Protein AF-A7T861-F1 (afdb_monomer)

pLDDT: mean 75.28, std 16.73, range [30.36, 95.56]

Foldseek 3Di:
DPVVVVPDPDAPEAEQAAFQLRCCVRHVVVDPDQKHFYAYPVRHTFFIAGNVQCVVVNPPPVRRRPHTSNNRGDGDQDDDDPPDDPVNVVVSVVVSVVSVVPDPVAQEEEEEEEAEPVHHPVNRVVLVVVVQVLSVLLRHHYDYYYYYYDNAQDLQARDDPVSLVVLLVVCVVVVHQEYEYSADHQLRNLVNSCVSNVHHYHYPQRSVLSSQCVVQDDPLSNLVSLLSVLVSCLNNDDPVVVVPPPPPDDPDDDDPDDDPSNVVSVVSVVSNVVSVVVNVVVVVVVVVVVVVVVVD

Organism: Nematostella vectensis (NCBI:txid45351)

Secondary structure (DSSP, 8-state):
--GGGT-------B-TT-BHHHHIIIIITT---SEEEEE-TT--EEEEEEHHHHHHHHT-GGGTTT-BHHHHPEEPPPPP-TT--HHHHHHHHHHHHHHHTS----EEEEEEEEEBTTB-HHHHHHHHHHHHHHHHHTTEEEEEEEEEE-SS-BTTTBS-HHHHHHHHHHHHHHT--EEEESSPPPHHHHHHHHHHH-SEEEEHHHHHHHHHHHH--SHHHHHHHHHHHHHHHGGG--GGGGGG-TT---TT---TT--HHHHHHHHHHHHHHHHHHHHHHHHHHHHHHHHHHTT-

Mean predicted aligned error: 17.35 Å

Solvent-accessible surface area (backbone atoms only — not comparable to full-atom values): 17116 Å² total; per-residue (Å²): 131,70,66,80,80,70,61,81,80,84,69,68,72,41,44,48,86,38,31,43,47,51,45,45,64,66,42,52,72,70,38,100,64,58,70,34,47,28,28,51,98,84,70,45,80,50,24,37,35,45,47,76,77,45,51,82,52,71,79,40,76,84,42,25,87,72,38,35,37,61,78,63,42,46,68,51,72,73,82,87,54,98,81,58,50,72,68,54,50,54,48,48,51,52,52,44,53,56,61,64,62,68,71,72,74,46,49,38,25,36,40,39,47,71,31,34,84,90,35,51,68,68,59,46,50,54,52,51,53,49,50,41,52,51,36,45,72,62,52,30,36,71,78,48,80,47,77,46,84,38,81,59,71,36,85,56,49,50,53,56,72,71,57,50,50,54,51,31,55,51,30,69,75,67,73,41,57,30,42,35,30,67,55,76,67,51,54,64,18,49,57,47,38,35,72,68,54,74,39,49,75,42,25,40,61,56,52,52,50,50,41,46,54,76,65,38,80,48,74,65,49,39,45,52,44,53,39,50,49,48,61,63,42,61,80,49,72,56,81,76,65,66,75,80,59,81,84,73,80,67,91,83,82,78,66,100,79,75,51,72,68,57,54,52,50,48,54,48,51,54,49,43,55,51,36,53,54,51,48,57,53,50,52,54,53,51,52,53,54,52,60,58,59,74,72,109

Radius of gyration: 25.49 Å; Cα contacts (8 Å, |Δi|>4): 340; chains: 1; bounding box: 69×70×64 Å

Structure (mmCIF, N/CA/C/O backbone):
data_AF-A7T861-F1
#
_entry.id   AF-A7T861-F1
#
loop_
_atom_site.group_PDB
_atom_site.id
_atom_site.type_symbol
_atom_site.label_atom_id
_atom_site.label_alt_id
_atom_site.label_comp_id
_atom_site.label_asym_id
_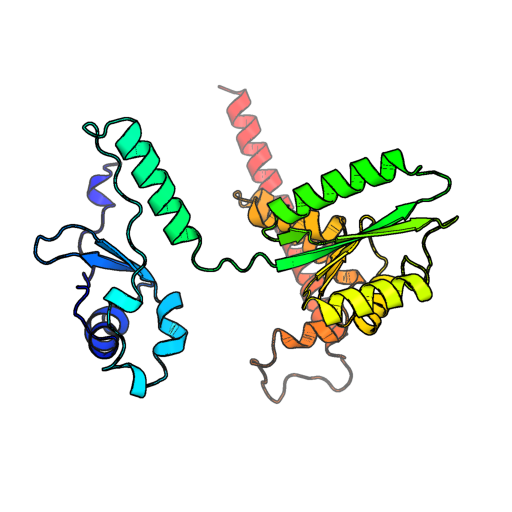atom_site.label_entity_id
_atom_site.label_seq_id
_atom_site.pdbx_PDB_ins_code
_atom_site.Cartn_x
_atom_site.Cartn_y
_atom_site.Cartn_z
_atom_site.occupancy
_atom_site.B_iso_or_equiv
_atom_site.auth_seq_id
_atom_site.auth_comp_id
_atom_site.auth_asym_id
_atom_site.auth_atom_id
_atom_site.pdbx_PDB_model_num
ATOM 1 N N . MET A 1 1 ? -30.459 -9.761 28.824 1.00 40.59 1 MET A N 1
ATOM 2 C CA . MET A 1 1 ? -30.972 -9.020 27.651 1.00 40.59 1 MET A CA 1
ATOM 3 C C . MET A 1 1 ? -31.626 -10.040 26.729 1.00 40.59 1 MET A C 1
ATOM 5 O O . MET A 1 1 ? -30.940 -10.949 26.291 1.00 40.59 1 MET A O 1
ATOM 9 N N . GLN A 1 2 ? -32.954 -10.015 26.569 1.00 30.39 2 GLN A N 1
ATOM 10 C CA . GLN A 1 2 ? -33.669 -11.041 25.794 1.00 30.39 2 GLN A CA 1
ATOM 11 C C . GLN A 1 2 ? -33.386 -10.846 24.294 1.00 30.39 2 GLN A C 1
ATOM 13 O O . GLN A 1 2 ? -33.899 -9.895 23.706 1.00 30.39 2 GLN A O 1
ATOM 18 N N . LEU A 1 3 ? -32.590 -11.740 23.689 1.00 30.36 3 LEU A N 1
ATOM 19 C CA . LEU A 1 3 ? -32.240 -11.730 22.254 1.00 30.36 3 LEU A CA 1
ATOM 20 C C . LEU A 1 3 ? -33.482 -11.629 21.345 1.00 30.36 3 LEU A C 1
ATOM 22 O O . LEU A 1 3 ? -33.452 -10.958 20.319 1.00 30.36 3 LEU A O 1
ATOM 26 N N . ASN A 1 4 ? -34.614 -12.195 21.776 1.00 34.94 4 ASN A N 1
ATOM 27 C CA . ASN A 1 4 ? -35.881 -12.174 21.037 1.00 34.94 4 ASN A CA 1
ATOM 28 C C . ASN A 1 4 ? -36.497 -10.776 20.840 1.00 34.94 4 ASN A C 1
ATOM 30 O O . ASN A 1 4 ? -37.363 -10.634 19.982 1.00 34.94 4 ASN A O 1
ATOM 34 N N . LYS A 1 5 ? -36.071 -9.750 21.595 1.00 32.97 5 LYS A N 1
ATOM 35 C CA . LYS A 1 5 ? -36.488 -8.350 21.373 1.00 32.97 5 LYS A CA 1
ATOM 36 C C . LYS A 1 5 ? -35.587 -7.587 20.392 1.00 32.97 5 LYS A C 1
ATOM 38 O O . LYS A 1 5 ? -35.947 -6.481 20.012 1.00 32.97 5 LYS A O 1
ATOM 43 N N . GLN A 1 6 ? -34.437 -8.146 19.999 1.00 34.66 6 GLN A N 1
ATOM 44 C CA . GLN A 1 6 ? -33.506 -7.529 19.039 1.00 34.66 6 GLN A CA 1
ATOM 45 C C . GLN A 1 6 ? -33.624 -8.085 17.616 1.00 34.66 6 GLN A C 1
ATOM 47 O O . GLN A 1 6 ? -33.030 -7.529 16.698 1.00 34.66 6 GLN A O 1
ATOM 52 N N . ILE A 1 7 ? -34.388 -9.160 17.419 1.00 36.34 7 ILE A N 1
ATOM 53 C CA . ILE A 1 7 ? -34.663 -9.697 16.087 1.00 36.34 7 ILE A CA 1
ATOM 54 C C . ILE A 1 7 ? -35.828 -8.894 15.503 1.00 36.34 7 ILE A C 1
ATOM 56 O O . ILE A 1 7 ? -36.995 -9.162 15.794 1.00 36.34 7 ILE A O 1
ATOM 60 N N . GLU A 1 8 ? -35.511 -7.874 14.709 1.00 44.12 8 GLU A N 1
ATOM 61 C CA . GLU A 1 8 ? -36.500 -7.177 13.888 1.00 44.12 8 GLU A CA 1
ATOM 62 C C . GLU A 1 8 ? -37.148 -8.177 12.923 1.00 44.12 8 GLU A C 1
ATOM 64 O O . GLU A 1 8 ? -36.453 -8.874 12.198 1.00 44.12 8 GLU A O 1
ATOM 69 N N . ARG A 1 9 ? -38.481 -8.283 12.914 1.00 47.88 9 ARG A N 1
ATOM 70 C CA . ARG A 1 9 ? -39.204 -9.279 12.094 1.00 47.88 9 ARG A CA 1
ATOM 71 C C . ARG A 1 9 ? -39.771 -8.723 10.783 1.00 47.88 9 ARG A C 1
ATOM 73 O O . ARG A 1 9 ? -40.270 -9.490 9.967 1.00 47.88 9 ARG A O 1
ATOM 80 N N . ASN A 1 10 ? -39.669 -7.413 10.561 1.00 55.31 10 ASN A N 1
ATOM 81 C CA . ASN A 1 10 ? -40.255 -6.732 9.403 1.00 55.3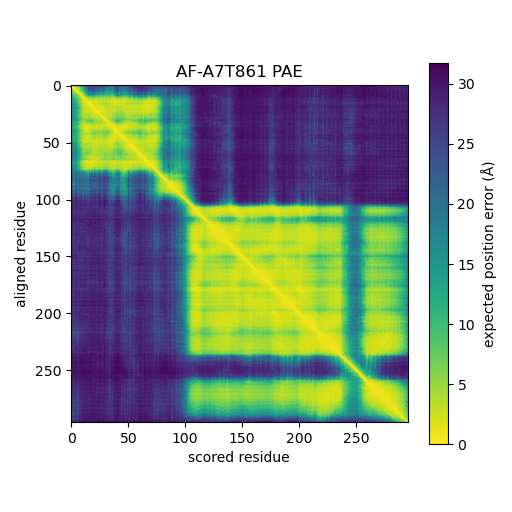1 10 ASN A CA 1
ATOM 82 C C . ASN A 1 10 ? -39.210 -6.495 8.303 1.00 55.31 10 ASN A C 1
ATOM 84 O O . ASN A 1 10 ? -38.858 -5.356 8.002 1.00 55.31 10 ASN A O 1
ATOM 88 N N . PHE A 1 11 ? -38.691 -7.572 7.713 1.00 60.19 11 PHE A N 1
ATOM 89 C CA . PHE A 1 11 ? -37.915 -7.475 6.476 1.00 60.19 11 PHE A CA 1
ATOM 90 C C . PHE A 1 11 ? -38.868 -7.453 5.279 1.00 60.19 11 PHE A C 1
ATOM 92 O O . PHE A 1 11 ? -39.769 -8.289 5.200 1.00 60.19 11 PHE A O 1
ATOM 99 N N . VAL A 1 12 ? -38.661 -6.525 4.340 1.00 70.69 12 VAL A N 1
ATOM 100 C CA . VAL A 1 12 ? -39.270 -6.642 3.009 1.00 70.69 12 VAL A CA 1
ATOM 101 C C . VAL A 1 12 ? -38.581 -7.817 2.323 1.00 70.69 12 VAL A C 1
ATOM 103 O O . VAL A 1 12 ? -37.370 -7.779 2.114 1.00 70.69 12 VAL A O 1
ATOM 106 N N . LYS A 1 13 ? -39.342 -8.881 2.071 1.00 77.81 13 LYS A N 1
ATOM 107 C CA . LYS A 1 13 ? -38.858 -10.105 1.433 1.00 77.81 13 LYS A CA 1
ATOM 108 C C . LYS A 1 13 ? -38.954 -9.945 -0.077 1.00 77.81 13 LYS A C 1
ATOM 110 O O . LYS A 1 13 ? -39.958 -9.436 -0.570 1.00 77.81 13 LYS A O 1
ATOM 115 N N . LEU A 1 14 ? -37.914 -10.373 -0.774 1.00 82.81 14 LEU A N 1
ATOM 116 C CA . LEU A 1 14 ? -37.877 -10.442 -2.227 1.00 82.81 14 LEU A CA 1
ATOM 117 C C . LEU A 1 14 ? -38.116 -11.876 -2.684 1.00 82.81 14 LEU A C 1
ATOM 119 O O . LEU A 1 14 ? -37.800 -12.816 -1.953 1.00 82.81 14 LEU A O 1
ATOM 123 N N . TYR A 1 15 ? -38.607 -12.023 -3.907 1.00 85.12 15 TYR A N 1
ATOM 124 C CA . TYR A 1 15 ? -38.769 -13.312 -4.564 1.00 85.12 15 TYR A CA 1
ATOM 125 C C . TYR A 1 15 ? -37.946 -13.347 -5.862 1.00 85.12 15 TYR A C 1
ATOM 127 O O . TYR A 1 15 ? -37.841 -12.303 -6.515 1.00 85.12 15 TYR A O 1
ATOM 135 N N . PRO A 1 16 ? -37.342 -14.492 -6.237 1.00 83.94 16 PRO A N 1
ATOM 136 C CA . PRO A 1 16 ? -36.441 -14.604 -7.390 1.00 83.94 16 PRO A CA 1
ATOM 137 C C . PRO A 1 16 ? -37.026 -14.098 -8.715 1.00 83.94 16 PRO A C 1
ATOM 139 O O . PRO A 1 16 ? -36.303 -13.529 -9.528 1.00 83.94 16 PRO A O 1
ATOM 142 N N . GLU A 1 17 ? -38.330 -14.265 -8.914 1.00 85.75 17 GLU A N 1
ATOM 143 C CA . GLU A 1 17 ? -39.069 -13.880 -10.117 1.00 85.75 17 GLU A CA 1
ATOM 144 C C . GLU A 1 17 ? -39.404 -12.382 -10.210 1.00 85.75 17 GLU A C 1
ATOM 146 O O . GLU A 1 17 ? -39.922 -11.924 -11.231 1.00 85.75 17 GLU A O 1
ATOM 151 N N . MET A 1 18 ? -39.128 -11.595 -9.167 1.00 87.12 18 MET A N 1
ATOM 152 C CA . MET A 1 18 ? -39.354 -10.150 -9.204 1.00 87.12 18 MET A CA 1
ATOM 153 C C . MET A 1 18 ? -38.377 -9.481 -10.178 1.00 87.12 18 MET A C 1
ATOM 155 O O . MET A 1 18 ? -37.171 -9.719 -10.119 1.00 87.12 18 MET A O 1
ATOM 159 N N . SER A 1 19 ? -38.875 -8.594 -11.043 1.00 88.62 19 SER A N 1
ATOM 160 C CA . SER A 1 19 ? -38.010 -7.778 -11.905 1.00 88.62 19 SER A CA 1
ATOM 161 C C . SER A 1 19 ? -37.278 -6.696 -11.107 1.00 88.62 19 SER A C 1
ATOM 163 O O . SER A 1 19 ? -37.750 -6.258 -10.051 1.00 88.62 19 SER A O 1
ATOM 165 N N . LEU A 1 20 ? -36.158 -6.202 -11.635 1.00 83.56 20 LEU A N 1
ATOM 166 C CA . LEU A 1 20 ? -35.399 -5.096 -11.057 1.00 83.56 20 LEU A CA 1
ATOM 167 C C . LEU A 1 20 ? -36.289 -3.860 -10.866 1.00 83.56 20 LEU A C 1
ATOM 169 O O . LEU A 1 20 ? -36.265 -3.252 -9.799 1.00 83.56 20 LEU A O 1
ATOM 173 N N . GLY A 1 21 ? -37.149 -3.528 -11.835 1.00 83.00 21 GLY A N 1
ATOM 174 C CA . GLY A 1 21 ? -38.107 -2.426 -11.690 1.00 83.00 21 GLY A CA 1
ATOM 175 C C . GLY A 1 21 ? -39.071 -2.618 -10.508 1.00 83.00 21 GLY A C 1
ATOM 176 O O . GLY A 1 21 ? -39.353 -1.674 -9.762 1.00 83.00 21 GLY A O 1
ATOM 177 N N . THR A 1 22 ? -39.529 -3.853 -10.287 1.00 85.56 22 THR A N 1
ATOM 178 C CA . THR A 1 22 ? -40.422 -4.206 -9.172 1.00 85.56 22 THR A CA 1
ATOM 179 C C . THR A 1 22 ? -39.684 -4.133 -7.838 1.00 85.56 22 THR A C 1
ATOM 181 O O . THR A 1 22 ? -40.173 -3.509 -6.897 1.00 85.56 22 THR A O 1
ATOM 184 N N . LEU A 1 23 ? -38.462 -4.667 -7.771 1.00 84.50 23 LEU A N 1
ATOM 185 C CA . LEU A 1 23 ? -37.584 -4.564 -6.606 1.00 84.50 23 LEU A CA 1
ATOM 186 C C . LEU A 1 23 ? -37.350 -3.102 -6.201 1.00 84.50 23 LEU A C 1
ATOM 188 O O . LEU A 1 23 ? -37.436 -2.753 -5.020 1.00 84.50 23 LEU A O 1
ATOM 192 N N . LEU A 1 24 ? -37.084 -2.230 -7.175 1.00 82.00 24 LEU A N 1
ATOM 193 C CA . LEU A 1 24 ? -36.815 -0.817 -6.923 1.00 82.00 24 LEU A CA 1
ATOM 194 C C . LEU A 1 24 ? -38.032 -0.103 -6.341 1.00 82.00 24 LEU A C 1
ATOM 196 O O . LEU A 1 24 ? -37.907 0.661 -5.383 1.00 82.00 24 LEU A O 1
ATOM 200 N N . LYS A 1 25 ? -39.217 -0.389 -6.881 1.00 81.75 25 LYS A N 1
ATOM 201 C CA . LYS A 1 25 ? -40.478 0.224 -6.456 1.00 81.75 25 LYS A CA 1
ATOM 202 C C . LYS A 1 25 ? -40.997 -0.325 -5.126 1.00 81.75 25 LYS A C 1
ATOM 204 O O . LYS A 1 25 ? -41.598 0.415 -4.344 1.00 81.75 25 LYS A O 1
ATOM 209 N N . GLU A 1 26 ? -40.820 -1.617 -4.871 1.00 77.44 26 GLU A N 1
ATOM 210 C CA . GLU A 1 26 ? -41.456 -2.299 -3.742 1.00 77.44 26 GLU A CA 1
ATOM 211 C C . GLU A 1 26 ? -40.549 -2.471 -2.529 1.00 77.44 26 GLU A C 1
ATOM 213 O O . GLU A 1 26 ? -41.054 -2.421 -1.408 1.00 77.44 26 GLU A O 1
ATOM 218 N N . ALA A 1 27 ? -39.236 -2.606 -2.727 1.00 78.06 27 ALA A N 1
ATOM 219 C CA . ALA A 1 27 ? -38.280 -2.791 -1.642 1.00 78.06 27 ALA A CA 1
ATOM 220 C C . ALA A 1 27 ? -37.412 -1.552 -1.417 1.00 78.06 27 ALA A C 1
ATOM 222 O O . ALA A 1 27 ? -37.426 -0.997 -0.317 1.00 78.0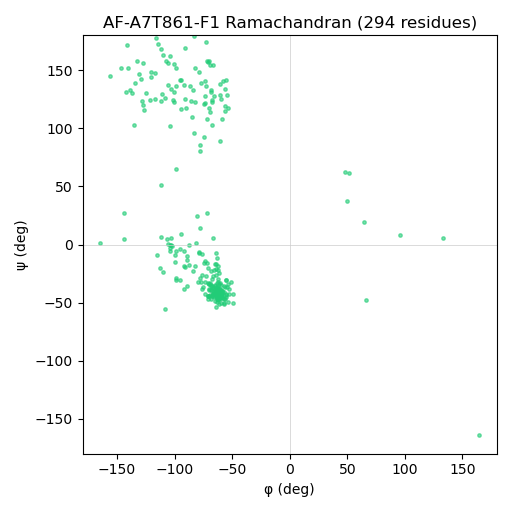6 27 ALA A O 1
ATOM 223 N N . VAL A 1 28 ? -36.711 -1.070 -2.448 1.00 74.44 28 VAL A N 1
ATOM 224 C CA . VAL A 1 28 ? -35.741 0.030 -2.289 1.00 74.44 28 VAL A CA 1
ATOM 225 C C . VAL A 1 28 ? -36.431 1.368 -2.016 1.00 74.44 28 VAL A C 1
ATOM 227 O O . VAL A 1 28 ? -36.045 2.084 -1.100 1.00 74.44 28 VAL A O 1
ATOM 230 N N . ALA A 1 29 ? -37.504 1.699 -2.738 1.00 74.56 29 ALA A N 1
ATOM 231 C CA . ALA A 1 29 ? -38.235 2.951 -2.524 1.00 74.56 29 ALA A CA 1
ATOM 232 C C . ALA A 1 29 ? -38.977 3.006 -1.174 1.00 74.56 29 ALA A C 1
ATOM 234 O O . ALA A 1 29 ? -39.279 4.089 -0.676 1.00 74.56 29 ALA A O 1
ATOM 235 N N . LYS A 1 30 ? -39.285 1.845 -0.577 1.00 69.31 30 LYS A N 1
ATOM 236 C CA . LYS A 1 30 ? -40.061 1.729 0.671 1.00 69.31 30 LYS A CA 1
ATOM 237 C C . LYS A 1 30 ? -39.196 1.440 1.900 1.00 69.31 30 LYS A C 1
ATOM 239 O O . LYS A 1 30 ? -39.730 1.335 3.003 1.00 69.31 30 LYS A O 1
ATOM 244 N N . SER A 1 31 ? -37.881 1.295 1.735 1.00 67.25 31 SER A N 1
ATOM 245 C CA . SER A 1 31 ? -36.970 0.912 2.810 1.00 67.25 31 SER A CA 1
ATOM 246 C C . SER A 1 31 ? -35.643 1.655 2.710 1.00 67.25 31 SER A C 1
ATOM 248 O O . SER A 1 31 ? -34.990 1.642 1.677 1.00 67.25 31 SER A O 1
ATOM 250 N N . SER A 1 32 ? -35.175 2.235 3.815 1.00 61.94 32 SER A N 1
ATOM 251 C CA . SER A 1 32 ? -33.840 2.846 3.910 1.00 61.94 32 SER A CA 1
ATOM 252 C C . SER A 1 32 ? -32.723 1.812 4.142 1.00 61.94 32 SER A C 1
ATOM 254 O O . SER A 1 32 ? -31.710 2.124 4.769 1.00 61.94 32 SER A O 1
ATOM 256 N N . ARG A 1 33 ? -32.946 0.551 3.751 1.00 65.12 33 ARG A N 1
ATOM 257 C CA . ARG A 1 33 ? -32.047 -0.581 4.012 1.00 65.12 33 ARG A CA 1
ATOM 258 C C . ARG A 1 33 ? -31.186 -0.877 2.792 1.00 65.12 33 ARG A C 1
ATOM 260 O O . ARG A 1 33 ? -31.608 -0.683 1.659 1.00 65.12 33 ARG A O 1
ATOM 267 N N . ASN A 1 34 ? -30.000 -1.420 3.054 1.00 69.81 34 ASN A N 1
ATOM 268 C CA . ASN A 1 34 ? -29.033 -1.782 2.016 1.00 69.81 34 ASN A CA 1
ATOM 269 C C . ASN A 1 34 ? -28.966 -3.294 1.749 1.00 69.81 34 ASN A C 1
ATOM 271 O O . ASN A 1 34 ? -28.169 -3.712 0.916 1.00 69.81 34 ASN A O 1
ATOM 275 N N . ILE A 1 35 ? -29.755 -4.107 2.460 1.00 74.06 35 ILE A N 1
ATOM 276 C CA . ILE A 1 35 ? -29.753 -5.574 2.367 1.00 74.06 35 ILE A CA 1
ATOM 277 C C . ILE A 1 35 ? -31.197 -6.063 2.359 1.00 74.06 35 ILE A C 1
ATOM 279 O O . ILE A 1 35 ? -31.979 -5.690 3.239 1.00 74.06 35 ILE A O 1
ATOM 283 N N . PHE A 1 36 ? -31.524 -6.923 1.399 1.00 79.31 36 PHE A N 1
ATOM 284 C CA . PHE A 1 36 ? -32.862 -7.466 1.210 1.00 79.31 36 PHE A CA 1
ATOM 285 C C . PHE A 1 36 ? -32.808 -8.998 1.138 1.00 79.31 36 PHE A C 1
ATOM 287 O O . PHE A 1 36 ? -32.125 -9.531 0.264 1.00 79.31 36 PHE A O 1
ATOM 294 N N . PRO A 1 37 ? -33.485 -9.725 2.044 1.00 76.88 37 PRO A N 1
ATOM 295 C CA . PRO A 1 37 ? -33.520 -11.181 1.996 1.00 76.88 37 PRO A CA 1
ATOM 296 C C . PRO A 1 37 ? -34.403 -11.670 0.842 1.00 76.88 37 PRO A C 1
ATOM 298 O O . PRO A 1 37 ? -35.515 -11.171 0.654 1.00 76.88 37 PRO A O 1
ATOM 301 N N . VAL A 1 38 ? -33.921 -12.676 0.117 1.00 79.31 38 VAL A N 1
ATOM 302 C CA . VAL A 1 38 ? -34.661 -13.383 -0.931 1.00 79.31 38 VAL A CA 1
ATOM 303 C C . VAL A 1 38 ? -35.176 -14.701 -0.368 1.00 79.31 38 VAL A C 1
ATOM 305 O O . VAL A 1 38 ? -34.423 -15.441 0.270 1.00 79.31 38 VAL A O 1
ATOM 308 N N . VAL A 1 39 ? -36.456 -14.985 -0.586 1.00 77.75 39 VAL A N 1
ATOM 309 C CA . VAL A 1 39 ? -37.110 -16.222 -0.150 1.00 77.75 39 VAL A CA 1
ATOM 310 C C . VAL A 1 39 ? -37.825 -16.903 -1.309 1.00 77.75 39 VAL A C 1
ATOM 312 O O . VAL A 1 39 ? -38.198 -16.250 -2.279 1.00 77.75 39 VAL A O 1
ATOM 315 N N . ASP A 1 40 ? -38.038 -18.209 -1.198 1.00 78.06 40 ASP A N 1
ATOM 316 C CA . ASP A 1 40 ? -38.897 -18.943 -2.121 1.00 78.06 40 ASP A CA 1
ATOM 317 C C . ASP A 1 40 ? -40.390 -18.845 -1.738 1.00 78.06 40 ASP A C 1
ATOM 319 O O . ASP A 1 40 ? -40.786 -18.261 -0.720 1.00 78.06 40 ASP A O 1
ATOM 323 N N . ASN A 1 41 ? -41.239 -19.483 -2.546 1.00 78.50 41 ASN A N 1
ATOM 324 C CA . ASN A 1 41 ? -42.682 -19.574 -2.311 1.00 78.50 41 ASN A CA 1
ATOM 325 C C . ASN A 1 41 ? -43.055 -20.319 -1.012 1.00 78.50 41 ASN A C 1
ATOM 327 O O . ASN A 1 41 ? -44.171 -20.164 -0.516 1.00 78.50 41 ASN A O 1
ATOM 331 N N . GLN A 1 42 ? -42.138 -21.107 -0.445 1.00 75.00 42 GLN A N 1
ATOM 332 C CA . GLN A 1 42 ? -42.298 -21.820 0.825 1.00 75.00 42 GLN A CA 1
ATOM 333 C C . GLN A 1 42 ? -41.736 -21.030 2.022 1.00 75.00 42 GLN A C 1
ATOM 335 O O . GLN A 1 42 ? -41.709 -21.549 3.137 1.00 75.00 42 GLN A O 1
ATOM 340 N N . GLN A 1 43 ? -41.346 -19.762 1.823 1.00 69.44 43 GLN A N 1
ATOM 341 C CA . GLN A 1 43 ? -40.715 -18.892 2.823 1.00 69.44 43 GLN A CA 1
ATOM 342 C C . GLN A 1 43 ? -39.331 -19.377 3.294 1.00 69.44 43 GLN A C 1
ATOM 344 O O . GLN A 1 43 ? -38.855 -18.936 4.345 1.00 69.44 43 GLN A O 1
ATOM 349 N N . GLN A 1 44 ? -38.671 -20.250 2.533 1.00 69.88 44 GLN A N 1
ATOM 350 C CA . GLN A 1 44 ? -37.286 -20.642 2.778 1.00 69.88 44 GLN A CA 1
ATOM 351 C C . GLN A 1 44 ? -36.346 -19.540 2.296 1.00 69.88 44 GLN A C 1
ATOM 353 O O . GLN A 1 44 ? -36.555 -18.938 1.246 1.00 69.88 44 GLN A O 1
ATOM 358 N N . PHE A 1 45 ? -35.306 -19.258 3.076 1.00 67.75 45 PHE A N 1
ATOM 359 C CA . PHE A 1 45 ? -34.306 -18.253 2.734 1.00 67.75 45 PHE A CA 1
ATOM 360 C C . PHE A 1 45 ? -33.377 -18.776 1.637 1.00 67.75 45 PHE A C 1
ATOM 362 O O . PHE A 1 45 ? -32.697 -19.778 1.835 1.00 67.75 45 PHE A O 1
ATOM 369 N N . LEU A 1 46 ? -33.338 -18.076 0.505 1.00 67.81 46 LEU A N 1
ATOM 370 C CA . LEU A 1 46 ? -32.508 -18.433 -0.645 1.00 67.81 46 LEU A CA 1
ATOM 371 C C . LEU A 1 46 ? -31.207 -17.630 -0.702 1.00 67.81 46 LEU A C 1
ATOM 373 O O . LEU A 1 46 ? -30.212 -18.111 -1.239 1.00 67.81 46 LEU A O 1
ATOM 377 N N . GLY A 1 47 ? -31.196 -16.406 -0.170 1.00 73.12 47 GLY A N 1
ATOM 378 C CA . GLY A 1 47 ? -30.043 -15.519 -0.295 1.00 73.12 47 GLY A CA 1
ATOM 379 C C . GLY A 1 47 ? -30.340 -14.060 0.030 1.00 73.12 47 GLY A C 1
ATOM 380 O O . GLY A 1 47 ? -31.364 -13.730 0.628 1.00 73.12 47 GLY A O 1
ATOM 381 N N . VAL A 1 48 ? -29.438 -13.166 -0.370 1.00 79.06 48 VAL A N 1
ATOM 382 C CA . VAL A 1 48 ? -29.579 -11.715 -0.171 1.00 79.06 48 VAL A CA 1
ATOM 383 C C . VAL A 1 48 ? -29.307 -10.934 -1.449 1.00 79.06 48 VAL A C 1
ATOM 385 O O . VAL A 1 48 ? -28.440 -11.294 -2.237 1.00 79.06 48 VAL A O 1
ATOM 388 N N . VAL A 1 49 ? -30.001 -9.814 -1.620 1.00 78.62 49 VAL A N 1
ATOM 389 C CA . VAL A 1 49 ? -29.646 -8.765 -2.582 1.00 78.62 49 VAL A CA 1
ATOM 390 C C . VAL A 1 49 ? -29.121 -7.568 -1.799 1.00 78.62 49 VAL A C 1
ATOM 392 O O . VAL A 1 49 ? -29.802 -7.063 -0.900 1.00 78.62 49 VAL A O 1
ATOM 395 N N . MET A 1 50 ? -27.920 -7.097 -2.133 1.00 79.44 50 MET A N 1
ATOM 396 C CA . MET A 1 50 ? -27.369 -5.865 -1.568 1.00 79.44 50 MET A CA 1
ATOM 397 C C . MET A 1 50 ? -27.677 -4.688 -2.492 1.00 79.44 50 MET A C 1
ATOM 399 O O . MET A 1 50 ? -27.578 -4.799 -3.712 1.00 79.44 50 MET A O 1
ATOM 403 N N . LEU A 1 51 ? -27.986 -3.525 -1.918 1.00 73.75 51 LEU A N 1
ATOM 404 C CA . LEU A 1 51 ? -28.237 -2.306 -2.692 1.00 73.75 51 LEU A CA 1
ATOM 405 C C . LEU A 1 51 ? -27.014 -1.894 -3.527 1.00 73.75 51 LEU A C 1
ATOM 407 O O . LEU A 1 51 ? -27.173 -1.351 -4.615 1.00 73.75 51 LEU A O 1
ATOM 411 N N . ASP A 1 52 ? -25.804 -2.152 -3.026 1.00 71.75 52 ASP A N 1
ATOM 412 C CA . ASP A 1 52 ? -24.559 -1.861 -3.742 1.00 71.75 52 ASP A CA 1
ATOM 413 C C . ASP A 1 52 ? -24.409 -2.704 -5.021 1.00 71.75 52 ASP A C 1
ATOM 415 O O . ASP A 1 52 ? -23.927 -2.178 -6.021 1.00 71.75 52 ASP A O 1
ATOM 419 N N . ASP A 1 53 ? -24.885 -3.957 -5.017 1.00 73.62 53 ASP A N 1
ATOM 420 C CA . ASP A 1 53 ? -24.786 -4.875 -6.163 1.00 73.62 53 ASP A CA 1
ATOM 421 C C . ASP A 1 53 ? -25.705 -4.437 -7.317 1.00 73.62 53 ASP A C 1
ATOM 423 O O . ASP A 1 53 ? -25.361 -4.570 -8.490 1.00 73.62 53 ASP A O 1
ATOM 427 N N . ILE A 1 54 ? -26.866 -3.859 -6.990 1.00 78.44 54 ILE A N 1
ATOM 428 C CA . ILE A 1 54 ? -27.837 -3.384 -7.986 1.00 78.44 54 ILE A CA 1
ATOM 429 C C . ILE A 1 54 ? -27.641 -1.916 -8.373 1.00 78.44 54 ILE A C 1
ATOM 431 O O . ILE A 1 54 ? -28.123 -1.517 -9.431 1.00 78.44 54 ILE A O 1
ATOM 435 N N . ARG A 1 55 ? -26.930 -1.105 -7.566 1.00 78.44 55 ARG A N 1
ATOM 436 C CA . ARG A 1 55 ? -26.740 0.349 -7.775 1.00 78.44 55 ARG A CA 1
ATOM 437 C C . ARG A 1 55 ? -26.296 0.730 -9.194 1.00 78.44 55 ARG A C 1
ATOM 439 O O . ARG A 1 55 ? -26.870 1.683 -9.720 1.00 78.44 55 ARG A O 1
ATOM 446 N N . PRO A 1 56 ? -25.352 0.021 -9.844 1.00 77.12 56 PRO A N 1
ATOM 447 C CA . PRO A 1 56 ? -24.961 0.321 -11.223 1.00 77.12 56 PRO A CA 1
ATOM 448 C C . PRO A 1 56 ? -26.111 0.160 -12.230 1.00 77.12 56 PRO A C 1
ATOM 450 O O . PRO A 1 56 ? -26.162 0.879 -13.221 1.00 77.12 56 PRO A O 1
ATOM 453 N N . MET A 1 57 ? -27.053 -0.747 -11.955 1.00 76.06 57 MET A N 1
ATOM 454 C CA . MET A 1 57 ? -28.179 -1.091 -12.832 1.00 76.06 57 MET A CA 1
ATOM 455 C C . MET A 1 57 ? -29.430 -0.242 -12.554 1.00 76.06 57 MET A C 1
ATOM 457 O O . MET A 1 57 ? -30.301 -0.127 -13.410 1.00 76.06 57 MET A O 1
ATOM 461 N N . MET A 1 58 ? -29.530 0.397 -11.379 1.00 74.56 58 MET A N 1
ATOM 462 C CA . MET A 1 58 ? -30.709 1.196 -10.995 1.00 74.56 58 MET A CA 1
ATOM 463 C C . MET A 1 58 ? -30.932 2.416 -11.892 1.00 74.56 58 MET A C 1
ATOM 465 O O . MET A 1 58 ? -32.058 2.903 -11.993 1.00 74.56 58 MET A O 1
ATOM 469 N N . PHE A 1 59 ? -29.869 2.936 -12.503 1.00 74.00 59 PHE A N 1
ATOM 470 C CA . PHE A 1 59 ? -29.911 4.154 -13.313 1.00 74.00 59 PHE A CA 1
ATOM 471 C C . PHE A 1 59 ? -30.155 3.882 -14.803 1.00 74.00 59 PHE A C 1
ATOM 473 O O . PHE A 1 59 ? -30.365 4.828 -15.559 1.00 74.00 59 PHE A O 1
ATOM 480 N N . ASP A 1 60 ? -30.179 2.610 -15.213 1.00 78.06 60 ASP A N 1
ATOM 481 C CA . ASP A 1 60 ? -30.493 2.196 -16.578 1.00 78.06 60 ASP A CA 1
ATOM 482 C C . ASP A 1 60 ? -31.917 1.623 -16.655 1.00 78.06 60 ASP A C 1
ATOM 484 O O . ASP A 1 60 ? -32.180 0.474 -16.297 1.00 78.06 60 ASP A O 1
ATOM 488 N N . GLN A 1 61 ? -32.854 2.432 -17.157 1.00 74.81 61 GLN A N 1
ATOM 489 C CA . GLN A 1 61 ? -34.258 2.033 -17.306 1.00 74.81 61 GLN A CA 1
ATOM 490 C C . GLN A 1 61 ? -34.449 0.853 -18.267 1.00 74.81 61 GLN A C 1
ATOM 492 O O . GLN A 1 61 ? -35.446 0.142 -18.165 1.00 74.81 61 GLN A O 1
ATOM 497 N N . THR A 1 62 ? -33.504 0.600 -19.178 1.00 79.44 62 THR A N 1
ATOM 498 C CA . THR A 1 62 ? -33.608 -0.516 -20.130 1.00 79.44 62 THR A CA 1
ATOM 499 C C . THR A 1 62 ? -33.420 -1.884 -19.469 1.00 79.44 62 THR A C 1
ATOM 501 O O . THR A 1 62 ? -33.801 -2.903 -20.052 1.00 79.44 62 THR A O 1
ATOM 504 N N . MET A 1 63 ? -32.875 -1.905 -18.247 1.00 74.19 63 MET A N 1
ATOM 505 C CA . MET A 1 63 ? -32.624 -3.109 -17.454 1.00 74.19 63 MET A CA 1
ATOM 506 C C . MET A 1 63 ? -33.807 -3.503 -16.562 1.00 74.19 63 MET A C 1
ATOM 508 O O . MET A 1 63 ? -33.841 -4.620 -16.050 1.00 74.19 63 MET A O 1
ATOM 512 N N . TYR A 1 64 ? -34.794 -2.620 -16.379 1.00 82.88 64 TYR A N 1
ATOM 513 C CA . TYR A 1 64 ? -35.851 -2.794 -15.372 1.00 82.88 64 TYR A CA 1
ATOM 514 C C . TYR A 1 64 ? -36.733 -4.020 -15.620 1.00 82.88 64 TYR A C 1
ATOM 516 O O . TYR A 1 64 ? -37.161 -4.654 -14.656 1.00 82.88 64 TYR A O 1
ATOM 524 N N . ASP A 1 65 ? -36.945 -4.360 -16.891 1.00 83.31 65 ASP A N 1
ATOM 525 C CA . ASP A 1 65 ? -37.752 -5.505 -17.325 1.00 83.31 65 ASP A CA 1
ATOM 526 C C . ASP A 1 65 ? -36.895 -6.697 -17.790 1.00 83.31 65 ASP A C 1
ATOM 528 O O . ASP A 1 65 ? -37.436 -7.716 -18.210 1.00 83.31 65 ASP A O 1
ATOM 532 N N . LYS A 1 66 ? -35.560 -6.570 -17.752 1.00 79.69 66 LYS A N 1
ATOM 533 C CA . LYS A 1 66 ? -34.616 -7.579 -18.271 1.00 79.69 66 LYS A CA 1
ATOM 534 C C . LYS A 1 66 ? -33.787 -8.271 -17.195 1.00 79.69 66 LYS A C 1
ATOM 536 O O . LYS A 1 66 ? -33.230 -9.326 -17.469 1.00 79.69 66 LYS A O 1
ATOM 541 N N . VAL A 1 67 ? -33.676 -7.664 -16.018 1.00 80.00 67 VAL A N 1
ATOM 542 C CA . VAL A 1 67 ? -32.908 -8.183 -14.884 1.00 80.00 67 VAL A CA 1
ATOM 543 C C . VAL A 1 67 ? -33.882 -8.586 -13.788 1.00 80.00 67 VAL A C 1
ATOM 545 O O . VAL A 1 67 ? -34.745 -7.792 -13.409 1.00 80.00 67 VAL A O 1
ATOM 548 N N . TYR A 1 68 ? -33.740 -9.799 -13.268 1.00 87.12 68 TYR A N 1
ATOM 549 C CA . TYR A 1 68 ? -34.567 -10.348 -12.198 1.00 87.12 68 TYR A CA 1
ATOM 550 C C . TYR A 1 68 ? -33.779 -10.476 -10.895 1.00 87.12 68 TYR A C 1
ATOM 552 O O . TYR A 1 68 ? -32.548 -10.457 -10.880 1.00 87.12 68 TYR A O 1
ATOM 560 N N . VAL A 1 69 ? -34.485 -10.620 -9.772 1.00 82.62 69 VAL A N 1
ATOM 561 C CA . VAL A 1 69 ? -33.871 -10.837 -8.453 1.00 82.62 69 VAL A CA 1
ATOM 562 C C . VAL A 1 69 ? -32.967 -12.066 -8.455 1.00 82.62 69 VAL A C 1
ATOM 564 O O . VAL A 1 69 ? -31.897 -12.015 -7.852 1.00 82.62 69 VAL A O 1
ATOM 567 N N . SER A 1 70 ? -33.335 -13.127 -9.176 1.00 79.56 70 SER A N 1
ATOM 568 C CA . SER A 1 70 ? -32.488 -14.308 -9.376 1.00 79.56 70 SER A CA 1
ATOM 569 C C . SER A 1 70 ? -31.107 -13.996 -9.958 1.00 79.56 70 SER A C 1
ATOM 571 O O . SER A 1 70 ? -30.150 -14.700 -9.646 1.00 79.56 70 SER A O 1
ATOM 573 N N . ASP A 1 71 ? -30.994 -12.948 -10.776 1.00 77.31 71 ASP A N 1
ATOM 574 C CA . ASP A 1 71 ? -29.767 -12.611 -11.506 1.00 77.31 71 ASP A CA 1
ATOM 575 C C . ASP A 1 71 ? -28.790 -11.790 -10.654 1.00 77.31 71 ASP A C 1
ATOM 577 O O . ASP A 1 71 ? -27.586 -11.769 -10.917 1.00 77.31 71 ASP A O 1
ATOM 581 N N . VAL A 1 72 ? -29.311 -11.111 -9.626 1.00 76.88 72 VAL A N 1
ATOM 582 C CA . VAL A 1 72 ? -28.566 -10.178 -8.762 1.00 76.88 72 VAL A CA 1
ATOM 583 C C . VAL A 1 72 ? -28.462 -10.644 -7.309 1.00 76.88 72 VAL A C 1
ATOM 585 O O . VAL A 1 72 ? -27.743 -10.033 -6.519 1.00 76.88 72 VAL A O 1
ATOM 588 N N . MET A 1 73 ? -29.177 -11.706 -6.929 1.00 75.81 73 MET A N 1
ATOM 589 C CA . MET A 1 73 ? -29.090 -12.275 -5.587 1.00 75.81 73 MET A CA 1
ATOM 590 C C . MET A 1 73 ? -27.788 -13.049 -5.385 1.00 75.81 73 MET A C 1
ATOM 592 O O . MET A 1 73 ? -27.336 -13.803 -6.245 1.00 75.81 73 MET A O 1
ATOM 596 N N . LYS A 1 74 ? -27.212 -12.909 -4.193 1.00 75.88 74 LYS A N 1
ATOM 597 C CA . LYS A 1 74 ? -26.165 -13.791 -3.684 1.00 75.88 74 LYS A CA 1
ATOM 598 C C . LYS A 1 74 ? -26.837 -14.925 -2.931 1.00 75.88 74 LYS A C 1
ATOM 600 O O . LYS A 1 74 ? -27.531 -14.677 -1.942 1.00 75.88 74 LYS A O 1
ATOM 605 N N . LEU A 1 75 ? -26.649 -16.146 -3.422 1.00 66.50 75 LEU A N 1
ATOM 606 C CA . LEU A 1 75 ? -27.161 -17.353 -2.783 1.00 66.50 75 LEU A CA 1
ATOM 607 C C . LEU A 1 75 ? -26.616 -17.455 -1.356 1.00 66.50 75 LEU A C 1
ATOM 609 O O . LEU A 1 75 ? -25.461 -17.113 -1.091 1.00 66.50 75 LEU A O 1
ATOM 613 N N . ALA A 1 76 ? -27.462 -17.894 -0.431 1.00 58.66 76 ALA A N 1
ATOM 614 C CA . ALA A 1 76 ? -27.018 -18.217 0.912 1.00 58.66 76 ALA A CA 1
ATOM 615 C C . ALA A 1 76 ? -25.978 -19.348 0.833 1.00 58.66 76 ALA A C 1
ATOM 617 O O . ALA A 1 76 ? -26.193 -20.295 0.071 1.00 58.66 76 ALA A O 1
ATOM 618 N N . PRO A 1 77 ? -24.875 -19.292 1.604 1.00 52.41 77 PRO A N 1
ATOM 619 C CA . PRO A 1 77 ? -24.008 -20.455 1.742 1.00 52.41 77 PRO A CA 1
ATOM 620 C C . PRO A 1 77 ? -24.857 -21.624 2.250 1.00 52.41 77 PRO A C 1
ATOM 622 O O . PRO A 1 77 ? -25.685 -21.444 3.149 1.00 52.41 77 PRO A O 1
ATOM 625 N N . GLU A 1 78 ? -24.701 -22.796 1.633 1.00 56.97 78 GLU A N 1
ATOM 626 C CA . GLU A 1 78 ? -25.532 -23.955 1.946 1.00 56.97 78 GLU A CA 1
ATOM 627 C C . GLU A 1 78 ? -25.493 -24.266 3.443 1.00 56.97 78 GLU A C 1
ATOM 629 O O . GLU A 1 78 ? -24.433 -24.373 4.064 1.00 56.97 78 GLU A O 1
ATOM 634 N N . ILE A 1 79 ? -26.679 -24.398 4.038 1.00 54.16 79 ILE A N 1
ATOM 635 C CA . ILE A 1 79 ? -26.814 -24.677 5.463 1.00 54.16 79 ILE A CA 1
ATOM 636 C C . ILE A 1 79 ? -26.353 -26.118 5.696 1.00 54.16 79 ILE A C 1
ATOM 638 O O . ILE A 1 79 ? -26.945 -27.072 5.180 1.00 54.16 79 ILE A O 1
ATOM 642 N N . ILE A 1 80 ? -25.287 -26.268 6.483 1.00 53.47 80 ILE A N 1
ATOM 643 C CA . ILE A 1 80 ? -24.878 -27.562 7.024 1.00 53.4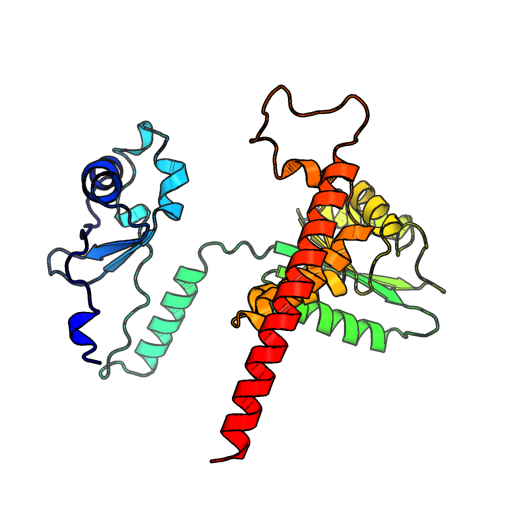7 80 ILE A CA 1
ATOM 644 C C . ILE A 1 80 ? -25.869 -27.921 8.134 1.00 53.47 80 ILE A C 1
ATOM 646 O O . ILE A 1 80 ? -26.061 -27.171 9.092 1.00 53.47 80 ILE A O 1
ATOM 650 N N . THR A 1 81 ? -26.521 -29.061 7.978 1.00 50.41 81 THR A N 1
ATOM 651 C CA . THR A 1 81 ? -27.505 -29.632 8.895 1.00 50.41 81 THR A CA 1
ATOM 652 C C . THR A 1 81 ? -26.896 -30.808 9.653 1.00 50.41 81 THR A C 1
ATOM 654 O O . THR A 1 81 ? -25.963 -31.452 9.178 1.00 50.41 81 THR A O 1
ATOM 657 N N . GLU A 1 82 ? -27.441 -31.134 10.828 1.00 45.28 82 GLU A N 1
ATOM 658 C CA . GLU A 1 82 ? -26.959 -32.251 11.665 1.00 45.28 82 GLU A CA 1
ATOM 659 C C . GLU A 1 82 ? -27.103 -33.635 10.996 1.00 45.28 82 GLU A C 1
ATOM 661 O O . GLU A 1 82 ? -26.549 -34.619 11.478 1.00 45.28 82 GLU A O 1
ATOM 666 N N . THR A 1 83 ? -27.833 -33.715 9.881 1.00 55.03 83 THR A N 1
ATOM 667 C CA . THR A 1 83 ? -28.031 -34.928 9.076 1.00 55.03 83 THR A CA 1
ATOM 668 C C . THR A 1 83 ? -27.065 -35.056 7.898 1.00 55.03 83 THR A C 1
ATOM 670 O O . THR A 1 83 ? -27.111 -36.067 7.198 1.00 55.03 83 THR A O 1
ATOM 673 N N . ASP A 1 84 ? -26.213 -34.058 7.648 1.00 53.22 84 ASP A N 1
ATOM 674 C CA . ASP A 1 84 ? -25.275 -34.100 6.529 1.00 53.22 84 ASP A CA 1
ATOM 675 C C . ASP A 1 84 ? -24.125 -35.077 6.799 1.00 53.22 84 ASP A C 1
ATOM 677 O O . ASP A 1 84 ? -23.426 -35.011 7.812 1.00 53.22 84 ASP A O 1
ATOM 681 N N . THR A 1 85 ? -23.898 -35.987 5.854 1.00 62.59 85 THR A N 1
ATOM 682 C CA . THR A 1 85 ? -22.719 -36.863 5.861 1.00 62.59 85 THR A CA 1
ATOM 683 C C . THR A 1 85 ? -21.453 -36.073 5.531 1.00 62.59 85 THR A C 1
ATOM 685 O O . THR A 1 85 ? -21.507 -35.043 4.864 1.00 62.59 85 THR A O 1
ATOM 688 N N . ALA A 1 86 ? -20.283 -36.569 5.943 1.00 50.19 86 ALA A N 1
ATOM 689 C CA . ALA A 1 86 ? -19.008 -35.900 5.676 1.00 50.19 86 ALA A CA 1
ATOM 690 C C . ALA A 1 86 ? -18.779 -35.611 4.177 1.00 50.19 86 ALA A C 1
ATOM 692 O O . ALA A 1 86 ? -18.273 -34.549 3.833 1.00 50.19 86 ALA A O 1
ATOM 693 N N . GLU A 1 87 ? -19.200 -36.503 3.277 1.00 55.22 87 GLU A N 1
ATOM 694 C CA . GLU A 1 87 ? -19.117 -36.280 1.827 1.00 55.22 87 GLU A CA 1
ATOM 695 C C . GLU A 1 87 ? -20.041 -35.153 1.357 1.00 55.22 87 GLU A C 1
ATOM 697 O O . GLU A 1 87 ? -19.619 -34.307 0.572 1.00 55.22 87 GLU A O 1
ATOM 702 N N . GLN A 1 88 ? -21.266 -35.085 1.887 1.00 51.31 88 GLN A N 1
ATOM 703 C CA . GLN A 1 88 ? -22.202 -33.996 1.602 1.00 51.31 88 GLN A CA 1
ATOM 704 C C . GLN A 1 88 ? -21.680 -32.667 2.148 1.00 51.31 88 GLN A C 1
ATOM 706 O O . GLN A 1 88 ? -21.709 -31.677 1.433 1.00 51.31 88 GLN A O 1
ATOM 711 N N . VAL A 1 89 ? -21.112 -32.640 3.357 1.00 52.25 89 VAL A N 1
ATOM 712 C CA . VAL A 1 89 ? -20.474 -31.436 3.912 1.00 52.25 89 VAL A CA 1
ATOM 713 C C . VAL A 1 89 ? -19.311 -30.973 3.029 1.00 52.25 89 VAL A C 1
ATOM 715 O O . VAL A 1 89 ? -19.198 -29.785 2.737 1.00 52.25 89 VAL A O 1
ATOM 718 N N . MET A 1 90 ? -18.467 -31.896 2.559 1.00 48.72 90 MET A N 1
ATOM 719 C CA . MET A 1 90 ? -17.334 -31.569 1.686 1.00 48.72 90 MET A CA 1
ATOM 720 C C . MET A 1 90 ? -17.770 -31.107 0.291 1.00 48.72 90 MET A C 1
ATOM 722 O O . MET A 1 90 ? -17.108 -30.254 -0.303 1.00 48.72 90 MET A O 1
ATOM 726 N N . GLN A 1 91 ? -18.875 -31.642 -0.227 1.00 53.47 91 GLN A N 1
ATOM 727 C CA . GLN A 1 91 ? -19.460 -31.215 -1.495 1.00 53.47 91 GLN A CA 1
ATOM 728 C C . GLN A 1 91 ? -20.086 -29.821 -1.371 1.00 53.47 91 GLN A C 1
ATOM 730 O O . GLN A 1 91 ? -19.747 -28.944 -2.162 1.00 53.47 91 GLN A O 1
ATOM 735 N N . LYS A 1 92 ? -20.873 -29.583 -0.315 1.00 61.03 92 LYS A N 1
ATOM 736 C CA . LYS A 1 92 ? -21.448 -28.269 0.009 1.00 61.03 92 LYS A CA 1
ATOM 737 C C . LYS A 1 92 ? -20.366 -27.205 0.211 1.00 61.03 92 LYS A C 1
ATOM 739 O O . LYS A 1 92 ? -20.459 -26.085 -0.285 1.00 61.03 92 LYS A O 1
ATOM 744 N N . PHE A 1 93 ? -19.264 -27.576 0.870 1.00 49.06 93 PHE A N 1
ATOM 745 C CA . PHE A 1 93 ? -18.090 -26.715 1.016 1.00 49.06 93 PHE A CA 1
ATOM 746 C C . PHE A 1 93 ? -17.456 -26.381 -0.343 1.00 49.06 93 PHE A C 1
ATOM 748 O O . PHE A 1 93 ? -17.227 -25.209 -0.638 1.00 49.06 93 PHE A O 1
ATOM 755 N N . LYS A 1 94 ? -17.228 -27.377 -1.213 1.00 48.22 94 LYS A N 1
ATOM 756 C CA . LYS A 1 94 ? -16.709 -27.144 -2.572 1.00 48.22 94 LYS A CA 1
ATOM 757 C C . LYS A 1 94 ? -17.623 -26.233 -3.387 1.00 48.22 94 LYS A C 1
ATOM 759 O O . LYS A 1 94 ? -17.121 -25.331 -4.044 1.00 48.22 94 LYS A O 1
ATOM 764 N N . GLU A 1 95 ? -18.933 -26.434 -3.335 1.00 49.28 95 GLU A N 1
ATOM 765 C CA . GLU A 1 95 ? -19.905 -25.638 -4.090 1.00 49.28 95 GLU A CA 1
ATOM 766 C C . GLU A 1 95 ? -20.015 -24.202 -3.550 1.00 49.28 95 GLU A C 1
ATOM 768 O O . GLU A 1 95 ? -20.010 -23.258 -4.341 1.00 49.28 95 GLU A O 1
ATOM 773 N N . SER A 1 96 ? -19.955 -23.999 -2.227 1.00 47.25 96 SER A N 1
ATOM 774 C CA . SER A 1 96 ? -19.877 -22.654 -1.628 1.00 47.25 96 SER A CA 1
ATOM 775 C C . SER A 1 96 ? -18.597 -21.894 -2.006 1.00 47.25 96 SER A C 1
ATOM 777 O O . SER A 1 96 ? -18.648 -20.699 -2.291 1.00 47.25 96 SER A O 1
ATOM 779 N N . VAL A 1 97 ? -17.462 -22.597 -2.105 1.00 43.22 97 VAL A N 1
ATOM 780 C CA . VAL A 1 97 ? -16.179 -22.019 -2.534 1.00 43.22 97 VAL A CA 1
ATOM 781 C C . VAL A 1 97 ? -16.202 -21.692 -4.032 1.00 43.22 97 VAL A C 1
ATOM 783 O O . VAL A 1 97 ? -15.622 -20.695 -4.456 1.00 43.22 97 VAL A O 1
ATOM 786 N N . MET A 1 98 ? -16.911 -22.483 -4.844 1.00 37.16 98 MET A N 1
ATOM 787 C CA . MET A 1 98 ? -17.066 -22.225 -6.282 1.00 37.16 98 MET A CA 1
ATOM 788 C C . MET A 1 98 ? -17.996 -21.036 -6.580 1.00 37.16 98 MET A C 1
ATOM 790 O O . MET A 1 98 ? -17.811 -20.373 -7.598 1.00 37.16 98 MET A O 1
ATOM 794 N N . ILE A 1 99 ? -18.954 -20.719 -5.699 1.00 40.94 99 ILE A N 1
ATOM 795 C CA . ILE A 1 99 ? -19.824 -19.535 -5.832 1.00 40.94 99 ILE A CA 1
ATOM 796 C C . ILE A 1 99 ? -19.106 -18.252 -5.363 1.00 40.94 99 ILE A C 1
ATOM 798 O O . ILE A 1 99 ? -19.295 -17.199 -5.972 1.00 40.94 99 ILE A O 1
ATOM 802 N N . GLU A 1 100 ? -18.211 -18.326 -4.370 1.00 37.47 100 GLU A N 1
ATOM 803 C CA . GLU A 1 100 ? -17.290 -17.217 -4.038 1.00 37.47 100 GLU A CA 1
ATOM 804 C C . GLU A 1 100 ? -16.187 -17.014 -5.093 1.00 37.47 100 GLU A C 1
ATOM 806 O O . GLU A 1 100 ? -15.637 -15.921 -5.220 1.00 37.47 100 GLU A O 1
ATOM 811 N N . ALA A 1 101 ? -15.911 -18.027 -5.919 1.00 36.47 101 ALA A N 1
ATOM 812 C CA . ALA A 1 101 ? -14.993 -17.933 -7.052 1.00 36.47 101 ALA A CA 1
ATOM 813 C C . ALA A 1 101 ? -15.595 -17.231 -8.289 1.00 36.47 101 ALA A C 1
ATOM 815 O O . ALA A 1 101 ? -15.008 -17.282 -9.374 1.00 36.47 101 ALA A O 1
ATOM 816 N N . LYS A 1 102 ? -16.736 -16.538 -8.157 1.00 35.34 102 LYS A N 1
ATOM 817 C CA . LYS A 1 102 ? -17.191 -15.568 -9.161 1.00 35.34 102 LYS A CA 1
ATOM 818 C C . LYS A 1 102 ? -16.392 -14.267 -8.994 1.00 35.34 102 LYS A C 1
ATOM 820 O O . LYS A 1 102 ? -16.804 -13.354 -8.292 1.00 35.34 102 LYS A O 1
ATOM 825 N N . GLU A 1 103 ? -15.221 -14.244 -9.632 1.00 38.84 103 GLU A N 1
ATOM 826 C CA . GLU A 1 103 ? -14.386 -13.065 -9.919 1.00 38.84 103 GLU A CA 1
ATOM 827 C C . GLU A 1 103 ? -14.126 -12.104 -8.745 1.00 38.84 103 GLU A C 1
ATOM 829 O O . GLU A 1 103 ? -14.359 -10.900 -8.831 1.00 38.84 103 GLU A O 1
ATOM 834 N N . VAL A 1 104 ? -13.465 -12.581 -7.689 1.00 41.84 104 VAL A N 1
ATOM 835 C CA . VAL A 1 104 ? -12.399 -11.735 -7.138 1.00 41.84 104 VAL A CA 1
ATOM 836 C C . VAL A 1 104 ? -11.260 -11.855 -8.140 1.00 41.84 104 VAL A C 1
ATOM 838 O O . VAL A 1 104 ? -10.490 -12.813 -8.097 1.00 41.84 104 VAL A O 1
ATOM 841 N N . THR A 1 105 ? -11.188 -10.948 -9.115 1.00 48.62 105 THR A N 1
ATOM 842 C CA . THR A 1 105 ? -9.988 -10.804 -9.942 1.00 48.62 105 THR A CA 1
ATOM 843 C C . THR A 1 105 ? -8.848 -10.451 -8.994 1.00 48.62 105 THR A C 1
ATOM 845 O O . THR A 1 105 ? -8.646 -9.279 -8.679 1.00 48.62 105 THR A O 1
ATOM 848 N N . SER A 1 106 ? -8.157 -11.463 -8.459 1.00 62.78 106 SER A N 1
ATOM 849 C CA . SER A 1 106 ? -6.982 -11.261 -7.618 1.00 62.78 106 SER A CA 1
ATOM 850 C C . SER A 1 106 ? -6.031 -10.379 -8.413 1.00 62.78 106 SER A C 1
ATOM 852 O O . SER A 1 106 ? -5.631 -10.770 -9.517 1.00 62.78 106 SER A O 1
ATOM 854 N N . GLU A 1 107 ? -5.735 -9.188 -7.898 1.00 80.88 107 GLU A N 1
ATOM 855 C CA . GLU A 1 107 ? -4.913 -8.205 -8.600 1.00 80.88 107 GLU A CA 1
ATOM 856 C C . GLU A 1 107 ? -3.572 -8.876 -8.932 1.00 80.88 107 GLU A C 1
ATOM 858 O O . GLU A 1 107 ? -2.852 -9.327 -8.035 1.00 80.88 107 GLU A O 1
ATOM 863 N N . LYS A 1 108 ? -3.277 -9.057 -10.227 1.00 90.06 108 LYS A N 1
ATOM 864 C CA . LYS A 1 108 ? -2.019 -9.679 -10.649 1.00 90.06 108 LYS A CA 1
ATOM 865 C C . LYS A 1 108 ? -0.889 -8.722 -10.305 1.00 90.06 108 LYS A C 1
ATOM 867 O O . LYS A 1 108 ? -0.947 -7.546 -10.667 1.00 90.06 108 LYS A O 1
ATOM 872 N N . ALA A 1 109 ? 0.146 -9.250 -9.666 1.00 92.69 109 ALA A N 1
ATOM 873 C CA . ALA A 1 109 ? 1.288 -8.474 -9.222 1.00 92.69 109 ALA A CA 1
ATOM 874 C C . ALA A 1 109 ? 2.613 -9.099 -9.666 1.00 92.69 109 ALA A C 1
ATOM 876 O O . ALA A 1 109 ? 2.788 -10.322 -9.640 1.00 92.69 109 ALA A O 1
ATOM 877 N N . VAL A 1 110 ? 3.572 -8.252 -10.033 1.00 95.56 110 VAL A N 1
ATOM 878 C CA . VAL A 1 110 ? 4.984 -8.645 -10.124 1.00 95.56 110 VAL A CA 1
ATOM 879 C C . VAL A 1 110 ? 5.705 -8.291 -8.833 1.00 95.56 110 VAL A C 1
ATOM 881 O O . VAL A 1 110 ? 5.452 -7.239 -8.251 1.00 95.56 110 VAL A O 1
ATOM 884 N N . LEU A 1 111 ? 6.616 -9.157 -8.401 1.00 95.50 111 LEU A N 1
ATOM 885 C CA . LEU A 1 111 ? 7.465 -8.934 -7.234 1.00 95.50 111 LEU A CA 1
ATOM 886 C C . LEU A 1 111 ? 8.862 -8.532 -7.695 1.00 95.50 111 LEU A C 1
ATOM 888 O O . LEU A 1 111 ? 9.410 -9.156 -8.606 1.00 95.50 111 LEU A O 1
ATOM 892 N N . ILE A 1 112 ? 9.439 -7.500 -7.088 1.00 95.56 112 ILE A N 1
ATOM 893 C CA . ILE A 1 112 ? 10.722 -6.927 -7.495 1.00 95.56 112 ILE A CA 1
ATOM 894 C C . ILE A 1 112 ? 11.643 -6.832 -6.281 1.00 95.56 112 ILE A C 1
ATOM 896 O O . ILE A 1 112 ? 11.322 -6.170 -5.296 1.00 95.56 112 ILE A O 1
ATOM 900 N N . GLY A 1 113 ? 12.814 -7.455 -6.390 1.00 93.19 113 GLY A N 1
ATOM 901 C CA . GLY A 1 113 ? 13.839 -7.482 -5.352 1.00 93.19 113 GLY A CA 1
ATOM 902 C C . GLY A 1 113 ? 15.235 -7.166 -5.890 1.00 93.19 113 GLY A C 1
ATOM 903 O O . GLY A 1 113 ? 15.511 -7.308 -7.086 1.00 93.19 113 GLY A O 1
ATOM 904 N N . VAL A 1 114 ? 16.136 -6.733 -5.009 1.00 91.75 114 VAL A N 1
ATOM 905 C CA . VAL A 1 114 ? 17.531 -6.426 -5.354 1.00 91.75 114 VAL A CA 1
ATOM 906 C C . VAL A 1 114 ? 18.463 -7.235 -4.459 1.00 91.75 114 VAL A C 1
ATOM 908 O O . VAL A 1 114 ? 18.322 -7.230 -3.246 1.00 91.75 114 VAL A O 1
ATOM 911 N N . ILE A 1 115 ? 19.441 -7.908 -5.063 1.00 90.06 115 ILE A N 1
ATOM 912 C CA . ILE A 1 115 ? 20.523 -8.584 -4.335 1.00 90.06 115 ILE A CA 1
ATOM 913 C C . ILE A 1 115 ? 21.608 -7.538 -4.090 1.00 90.06 115 ILE A C 1
ATOM 915 O O . ILE A 1 115 ? 22.091 -6.941 -5.058 1.00 90.06 115 ILE A O 1
ATOM 919 N N . THR A 1 116 ? 21.991 -7.325 -2.830 1.00 88.00 116 THR A N 1
ATOM 920 C CA . THR A 1 116 ? 22.999 -6.327 -2.429 1.00 88.00 116 THR A CA 1
ATOM 921 C C . THR A 1 116 ? 24.234 -6.982 -1.813 1.00 88.00 116 THR A C 1
ATOM 923 O O . THR A 1 116 ? 24.298 -8.194 -1.646 1.00 88.00 116 THR A O 1
ATOM 926 N N . GLN A 1 117 ? 25.254 -6.196 -1.447 1.00 81.69 117 GLN A N 1
ATOM 927 C CA . GLN A 1 117 ? 26.423 -6.736 -0.732 1.00 81.69 117 GLN A CA 1
ATOM 928 C C . GLN A 1 117 ? 26.085 -7.291 0.664 1.00 81.69 117 GLN A C 1
ATOM 930 O O . GLN A 1 117 ? 26.850 -8.083 1.206 1.00 81.6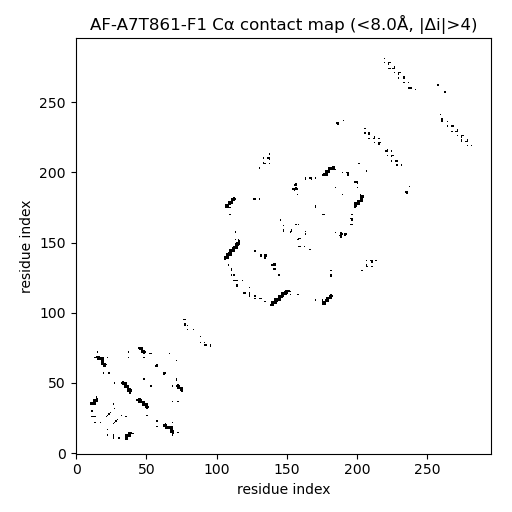9 117 GLN A O 1
ATOM 935 N N . HIS A 1 118 ? 24.963 -6.865 1.249 1.00 78.81 118 HIS A N 1
ATOM 936 C CA . HIS A 1 118 ? 24.526 -7.269 2.588 1.00 78.81 118 HIS A CA 1
ATOM 937 C C . HIS A 1 118 ? 23.383 -8.287 2.570 1.00 78.81 118 HIS A C 1
ATOM 939 O O . HIS A 1 118 ? 23.000 -8.774 3.626 1.00 78.81 118 HIS A O 1
ATOM 945 N N . GLN A 1 119 ? 22.854 -8.593 1.386 1.00 77.06 119 GLN A N 1
ATOM 946 C CA . GLN A 1 119 ? 21.726 -9.488 1.183 1.00 77.06 119 GLN A CA 1
ATOM 947 C C . GLN A 1 119 ? 22.073 -10.410 0.024 1.00 77.06 119 GLN A C 1
ATOM 949 O O . GLN A 1 119 ? 22.073 -9.989 -1.136 1.00 77.06 119 GLN A O 1
ATOM 954 N N . ASP A 1 120 ? 22.432 -11.644 0.362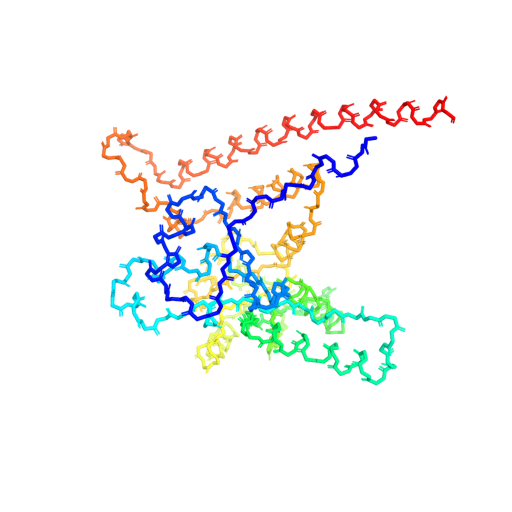 1.00 85.69 120 ASP A N 1
ATOM 955 C CA . ASP A 1 120 ? 22.737 -12.671 -0.624 1.00 85.69 120 ASP A CA 1
ATOM 956 C C . ASP A 1 120 ? 21.467 -13.183 -1.328 1.00 85.69 120 ASP A C 1
ATOM 958 O O . ASP A 1 120 ? 20.341 -12.774 -1.040 1.00 85.69 120 ASP A O 1
ATOM 962 N N . GLU A 1 121 ? 21.665 -14.039 -2.325 1.00 86.44 121 GLU A N 1
ATOM 963 C CA . GLU A 1 121 ? 20.587 -14.555 -3.169 1.00 86.44 121 GLU A CA 1
ATOM 964 C C . GLU A 1 121 ? 19.584 -15.412 -2.386 1.00 86.44 121 GLU A C 1
ATOM 966 O O . GLU A 1 121 ? 18.384 -15.279 -2.610 1.00 86.44 121 GLU A O 1
ATOM 971 N N . ASN A 1 122 ? 20.059 -16.201 -1.417 1.00 84.25 122 ASN A N 1
ATOM 972 C CA . ASN A 1 122 ? 19.206 -17.051 -0.585 1.00 84.25 122 ASN A CA 1
ATOM 973 C C . ASN A 1 122 ? 18.309 -16.202 0.326 1.00 84.25 122 ASN A C 1
ATOM 975 O O . ASN A 1 122 ? 17.110 -16.442 0.415 1.00 84.25 122 ASN A O 1
ATOM 979 N N . GLN A 1 123 ? 18.870 -15.166 0.958 1.00 82.12 123 GLN A N 1
ATOM 980 C CA . GLN A 1 123 ? 18.097 -14.230 1.778 1.00 82.12 123 GLN A CA 1
ATOM 981 C C . GLN A 1 123 ? 17.048 -13.483 0.952 1.00 82.12 123 GLN A C 1
ATOM 983 O O . GLN A 1 123 ? 15.936 -13.255 1.421 1.00 82.12 123 GLN A O 1
ATOM 988 N N . LEU A 1 124 ? 17.379 -13.088 -0.282 1.00 86.25 124 LEU A N 1
ATOM 989 C CA . LEU A 1 124 ? 16.393 -12.463 -1.159 1.00 86.25 124 LEU A CA 1
ATOM 990 C C . LEU A 1 124 ? 15.272 -13.435 -1.543 1.00 86.25 124 LEU A C 1
ATOM 992 O O . LEU A 1 124 ? 14.122 -13.015 -1.639 1.00 86.25 124 LEU A O 1
ATOM 996 N N . GLU A 1 125 ? 15.582 -14.708 -1.772 1.00 83.56 125 GLU A N 1
ATOM 997 C CA . GLU A 1 125 ? 14.569 -15.715 -2.084 1.00 83.56 125 GLU A CA 1
ATOM 998 C C . GLU A 1 125 ? 13.573 -15.885 -0.929 1.00 83.56 125 GLU A C 1
ATOM 1000 O O . GLU A 1 125 ? 12.368 -15.785 -1.163 1.00 83.56 125 GLU A O 1
ATOM 1005 N N . GLU A 1 126 ? 14.062 -15.987 0.312 1.00 81.19 126 GLU A N 1
ATOM 1006 C CA . GLU A 1 126 ? 13.219 -16.022 1.517 1.00 81.19 126 GLU A CA 1
ATOM 1007 C C . GLU A 1 126 ? 12.336 -14.768 1.647 1.00 81.19 126 GLU A C 1
ATOM 1009 O O . GLU A 1 126 ? 11.148 -14.855 1.962 1.00 81.19 126 GLU A O 1
ATOM 1014 N N . TYR A 1 127 ? 12.888 -13.586 1.363 1.00 83.62 127 TYR A N 1
ATOM 1015 C CA . TYR A 1 127 ? 12.132 -12.333 1.407 1.00 83.62 127 TYR A CA 1
ATOM 1016 C C . TYR A 1 127 ? 11.071 -12.241 0.313 1.00 83.62 127 TYR A C 1
ATOM 1018 O O . TYR A 1 127 ? 9.987 -11.714 0.556 1.00 83.62 127 TYR A O 1
ATOM 1026 N N . LEU A 1 128 ? 11.343 -12.767 -0.881 1.00 85.69 128 LEU A N 1
ATOM 1027 C CA . LEU A 1 128 ? 10.362 -12.811 -1.962 1.00 85.69 128 LEU A CA 1
ATOM 1028 C C . LEU A 1 128 ? 9.277 -13.864 -1.717 1.00 85.69 128 LEU A C 1
ATOM 1030 O O . LEU A 1 128 ? 8.134 -13.633 -2.110 1.00 85.69 128 LEU A O 1
ATOM 1034 N N . ASP A 1 129 ? 9.602 -14.975 -1.051 1.00 82.06 129 ASP A N 1
ATOM 1035 C CA . ASP A 1 129 ? 8.615 -15.944 -0.562 1.00 82.06 129 ASP A CA 1
ATOM 1036 C C . ASP A 1 129 ? 7.678 -15.299 0.468 1.00 82.06 129 ASP A C 1
ATOM 1038 O O . ASP A 1 129 ? 6.453 -15.418 0.370 1.00 82.06 129 ASP A O 1
ATOM 1042 N N . GLU A 1 130 ? 8.236 -14.550 1.422 1.00 86.25 130 GLU A N 1
ATOM 1043 C CA . GLU A 1 130 ? 7.449 -13.767 2.375 1.00 86.25 130 GLU A CA 1
ATOM 1044 C C . GLU A 1 130 ? 6.587 -12.721 1.654 1.00 86.25 130 GLU A C 1
ATOM 1046 O O . GLU A 1 130 ? 5.388 -12.610 1.918 1.00 86.25 130 GLU A O 1
ATOM 1051 N N . LEU A 1 131 ? 7.162 -11.971 0.713 1.00 86.19 131 LEU A N 1
ATOM 1052 C CA . LEU A 1 131 ? 6.452 -10.931 -0.029 1.00 86.19 131 LEU A CA 1
ATOM 1053 C C . LEU A 1 131 ? 5.302 -11.506 -0.865 1.00 86.19 131 LEU A C 1
ATOM 1055 O O . LEU A 1 131 ? 4.236 -10.892 -0.961 1.00 86.19 131 LEU A O 1
ATOM 1059 N N . GLU A 1 132 ? 5.478 -12.695 -1.439 1.00 85.25 132 GLU A N 1
ATOM 1060 C CA . GLU A 1 132 ? 4.411 -13.426 -2.117 1.00 85.25 132 GLU A CA 1
ATOM 1061 C C . GLU A 1 132 ? 3.285 -13.798 -1.148 1.00 85.25 132 GLU A C 1
ATOM 1063 O O . GLU A 1 132 ? 2.111 -13.559 -1.446 1.00 85.25 132 GLU A O 1
ATOM 1068 N N . PHE A 1 133 ? 3.626 -14.296 0.042 1.00 79.25 133 PHE A N 1
ATOM 1069 C CA . PHE A 1 133 ? 2.643 -14.597 1.080 1.00 79.25 133 PHE A CA 1
ATOM 1070 C C . PHE A 1 133 ? 1.885 -13.347 1.558 1.00 79.25 133 PHE A C 1
ATOM 1072 O O . PHE A 1 133 ? 0.662 -13.388 1.746 1.00 79.25 133 PHE A O 1
ATOM 1079 N N . LEU A 1 134 ? 2.574 -12.214 1.722 1.00 79.44 134 LEU A N 1
ATOM 1080 C CA . LEU A 1 134 ? 1.949 -10.927 2.042 1.00 79.44 134 LEU A CA 1
ATOM 1081 C C . LEU A 1 134 ? 1.011 -10.473 0.918 1.00 79.44 134 LEU A C 1
ATOM 1083 O O . LEU A 1 134 ? -0.112 -10.049 1.183 1.00 79.44 134 LEU A O 1
ATOM 1087 N N . THR A 1 135 ? 1.437 -10.621 -0.336 1.00 83.88 135 THR A N 1
ATOM 1088 C CA . THR A 1 135 ? 0.632 -10.275 -1.517 1.00 83.88 135 THR A CA 1
ATOM 1089 C C . THR A 1 135 ? -0.652 -11.096 -1.560 1.00 83.88 135 THR A C 1
ATOM 1091 O O . THR A 1 135 ? -1.736 -10.532 -1.715 1.00 83.88 135 THR A O 1
ATOM 1094 N N . LEU A 1 136 ? -0.545 -12.408 -1.335 1.00 82.94 136 LEU A N 1
ATOM 1095 C CA . LEU A 1 136 ? -1.693 -13.305 -1.234 1.00 82.94 136 LEU A CA 1
ATOM 1096 C C . LEU A 1 136 ? -2.625 -12.896 -0.088 1.00 82.94 136 LEU A C 1
ATOM 1098 O O . LEU A 1 136 ? -3.839 -12.827 -0.261 1.00 82.94 136 LEU A O 1
ATOM 1102 N N . THR A 1 137 ? -2.052 -12.570 1.072 1.00 74.94 137 THR A N 1
ATOM 1103 C CA . THR A 1 137 ? -2.803 -12.127 2.254 1.00 74.94 137 THR A CA 1
ATOM 1104 C C . THR A 1 137 ? -3.587 -10.839 1.999 1.00 74.94 137 THR A C 1
ATOM 1106 O O . THR A 1 137 ? -4.672 -10.677 2.553 1.00 74.94 137 THR A O 1
ATOM 1109 N N . ALA A 1 138 ? -3.060 -9.935 1.173 1.00 74.94 138 ALA A N 1
ATOM 1110 C CA . ALA A 1 138 ? -3.726 -8.691 0.799 1.00 74.94 138 ALA A CA 1
ATOM 1111 C C . ALA A 1 138 ? -4.809 -8.870 -0.286 1.00 74.94 138 ALA A C 1
ATOM 1113 O O . ALA A 1 138 ? -5.535 -7.914 -0.569 1.00 74.94 138 ALA A O 1
ATOM 1114 N N . GLY A 1 139 ? -4.932 -10.068 -0.876 1.00 79.75 139 GLY A N 1
ATOM 1115 C CA . GLY A 1 139 ? -5.877 -10.391 -1.953 1.00 79.75 139 GLY A CA 1
ATOM 1116 C C . GLY A 1 139 ? -5.298 -10.300 -3.372 1.00 79.75 139 GLY A C 1
ATOM 1117 O O . GLY A 1 139 ? -6.045 -10.395 -4.347 1.00 79.75 139 GLY A O 1
ATOM 1118 N N . GLY A 1 140 ? -3.983 -10.109 -3.508 1.00 85.12 140 GLY A N 1
ATOM 1119 C CA . GLY A 1 140 ? -3.278 -10.113 -4.791 1.00 85.12 140 GLY A CA 1
ATOM 1120 C C . GLY A 1 140 ? -2.760 -11.500 -5.178 1.00 85.12 140 GLY A C 1
ATOM 1121 O O . GLY A 1 140 ? -2.719 -12.424 -4.367 1.00 85.12 140 GLY A O 1
ATOM 1122 N N . LYS A 1 141 ? -2.314 -11.647 -6.427 1.00 88.94 141 LYS A N 1
ATOM 1123 C CA . LYS A 1 141 ? -1.651 -12.862 -6.917 1.00 88.94 141 LYS A CA 1
ATOM 1124 C C . LYS A 1 141 ? -0.314 -12.515 -7.552 1.00 88.94 141 LYS A C 1
ATOM 1126 O O . LYS A 1 141 ? -0.275 -11.864 -8.596 1.00 88.94 141 LYS A O 1
ATOM 1131 N N . ALA A 1 142 ? 0.776 -12.991 -6.955 1.00 90.94 142 ALA A N 1
ATOM 1132 C CA . ALA A 1 142 ? 2.098 -12.880 -7.554 1.00 90.94 142 ALA A CA 1
ATOM 1133 C C . ALA A 1 142 ? 2.176 -13.763 -8.811 1.00 90.94 142 ALA A C 1
ATOM 1135 O O . ALA A 1 142 ? 1.886 -14.957 -8.762 1.00 90.94 142 ALA A O 1
ATOM 1136 N N . VAL A 1 143 ? 2.530 -13.175 -9.955 1.00 93.38 143 VAL A N 1
ATOM 1137 C CA . VAL A 1 143 ? 2.640 -13.904 -11.235 1.00 93.38 143 VAL A CA 1
ATOM 1138 C C . VAL A 1 143 ? 4.080 -14.057 -11.713 1.00 93.38 143 VAL A C 1
ATOM 1140 O O . VAL A 1 143 ? 4.386 -14.978 -12.470 1.00 93.38 143 VAL A O 1
ATOM 1143 N N . LYS A 1 144 ? 4.980 -13.170 -11.275 1.00 94.19 144 LYS A N 1
ATOM 1144 C CA . LYS A 1 144 ? 6.397 -13.209 -11.640 1.00 94.19 144 LYS A CA 1
ATOM 1145 C C . LYS A 1 144 ? 7.256 -12.497 -10.605 1.00 94.19 144 LYS A C 1
ATOM 1147 O O . LYS A 1 144 ? 6.861 -11.461 -10.077 1.00 94.19 144 LYS A O 1
ATOM 1152 N N . ARG A 1 145 ? 8.460 -13.026 -10.388 1.00 94.88 145 ARG A N 1
ATOM 1153 C CA . ARG A 1 145 ? 9.523 -12.398 -9.598 1.00 94.88 145 ARG A CA 1
ATOM 1154 C C . ARG A 1 145 ? 10.615 -11.848 -10.516 1.00 94.88 145 ARG A C 1
ATOM 1156 O O . ARG A 1 145 ? 11.030 -12.520 -11.466 1.00 94.88 145 ARG A O 1
ATOM 1163 N N . PHE A 1 146 ? 11.086 -10.645 -10.218 1.00 95.19 146 PHE A N 1
ATOM 1164 C CA . PHE A 1 146 ? 12.208 -9.986 -10.870 1.00 95.19 146 PHE A CA 1
ATOM 1165 C C . PHE A 1 146 ? 13.275 -9.667 -9.836 1.00 95.19 146 PHE A C 1
ATOM 1167 O O . PHE A 1 146 ? 13.021 -8.962 -8.864 1.00 95.19 146 PHE A O 1
ATOM 1174 N N . THR A 1 147 ? 14.488 -10.140 -10.085 1.00 94.31 147 THR A N 1
ATOM 1175 C CA . THR A 1 147 ? 15.645 -9.844 -9.245 1.00 94.31 147 THR A CA 1
ATOM 1176 C C . THR A 1 147 ? 16.731 -9.160 -10.061 1.00 94.31 147 THR A C 1
ATOM 1178 O O . THR A 1 147 ? 16.869 -9.386 -11.271 1.00 94.31 147 THR A O 1
ATOM 1181 N N . GLN A 1 148 ? 17.494 -8.282 -9.413 1.00 93.38 148 GLN A N 1
ATOM 1182 C CA . GLN A 1 148 ? 18.692 -7.690 -9.995 1.00 93.38 148 GLN A CA 1
ATOM 1183 C C . GLN A 1 148 ? 19.803 -7.610 -8.956 1.00 93.38 148 GLN A C 1
ATOM 1185 O O . GLN A 1 148 ? 19.591 -7.123 -7.851 1.00 93.38 148 GLN A O 1
ATOM 1190 N N . LYS A 1 149 ? 21.009 -8.034 -9.334 1.00 92.62 149 LYS A N 1
ATOM 1191 C CA . LYS A 1 149 ? 22.199 -7.853 -8.506 1.00 92.62 149 LYS A CA 1
ATOM 1192 C C . LYS A 1 149 ? 22.768 -6.451 -8.695 1.00 92.62 149 LYS A C 1
ATOM 1194 O O . LYS A 1 149 ? 23.091 -6.065 -9.817 1.00 92.62 149 LYS A O 1
ATOM 1199 N N . LEU A 1 150 ? 22.879 -5.698 -7.605 1.00 89.44 150 LEU A N 1
ATOM 1200 C CA . LEU A 1 150 ? 23.431 -4.344 -7.561 1.00 89.44 150 LEU A CA 1
ATOM 1201 C C . LEU A 1 150 ? 24.278 -4.189 -6.295 1.00 89.44 150 LEU A C 1
ATOM 1203 O O . LEU A 1 150 ? 23.996 -4.812 -5.283 1.00 89.44 150 LEU A O 1
ATOM 1207 N N . GLU A 1 151 ? 25.296 -3.329 -6.295 1.00 85.81 151 GLU A N 1
ATOM 1208 C CA . GLU A 1 151 ? 26.009 -3.044 -5.037 1.00 85.81 151 GLU A CA 1
ATOM 1209 C C . GLU A 1 151 ? 25.089 -2.372 -4.012 1.00 85.81 151 GLU A C 1
ATOM 1211 O O . GLU A 1 151 ? 25.138 -2.683 -2.821 1.00 85.81 151 GLU A O 1
ATOM 1216 N N . LYS A 1 152 ? 24.241 -1.457 -4.494 1.00 86.50 152 LYS A N 1
ATOM 1217 C CA . LYS A 1 152 ? 23.213 -0.737 -3.738 1.00 86.50 152 LYS A CA 1
ATOM 1218 C C . LYS A 1 152 ? 22.002 -0.473 -4.642 1.00 86.50 152 LYS A C 1
ATOM 1220 O O . LYS A 1 152 ? 22.199 -0.319 -5.853 1.00 86.50 152 LYS A O 1
ATOM 1225 N N . PRO A 1 153 ? 20.780 -0.358 -4.091 1.00 88.19 153 PRO A N 1
ATOM 1226 C CA . PRO A 1 153 ? 19.600 -0.006 -4.875 1.00 88.19 153 PRO A CA 1
ATOM 1227 C C . PRO A 1 153 ? 19.782 1.307 -5.642 1.00 88.19 153 PRO A C 1
ATOM 1229 O O . PRO A 1 153 ? 20.356 2.277 -5.138 1.00 88.19 153 PRO A O 1
ATOM 1232 N N . HIS A 1 154 ? 19.271 1.359 -6.871 1.00 89.94 154 HIS A N 1
ATOM 1233 C CA . HIS A 1 154 ? 19.411 2.536 -7.716 1.00 89.94 154 HIS A CA 1
ATOM 1234 C C . HIS A 1 154 ? 18.635 3.727 -7.114 1.00 89.94 154 HIS A C 1
ATOM 1236 O O . HIS A 1 154 ? 17.427 3.624 -6.862 1.00 89.94 154 HIS A O 1
ATOM 1242 N N . PRO A 1 155 ? 19.262 4.903 -6.931 1.00 88.38 155 PRO A N 1
ATOM 1243 C CA . PRO A 1 155 ? 18.657 6.006 -6.180 1.00 88.38 155 PRO A CA 1
ATOM 1244 C C . PRO A 1 155 ? 17.413 6.593 -6.854 1.00 88.38 155 PRO A C 1
ATOM 1246 O O . PRO A 1 155 ? 16.591 7.216 -6.188 1.00 88.38 155 PRO A O 1
ATOM 1249 N N . LYS A 1 156 ? 17.255 6.414 -8.174 1.00 90.00 156 LYS A N 1
ATOM 1250 C CA . LYS A 1 156 ? 16.106 6.955 -8.918 1.00 90.00 156 LYS A CA 1
ATOM 1251 C C . LYS A 1 156 ? 14.958 5.974 -9.101 1.00 90.00 156 LYS A C 1
ATOM 1253 O O . LYS A 1 156 ? 13.837 6.442 -9.224 1.00 90.00 156 LYS A O 1
ATOM 1258 N N . THR A 1 157 ? 15.224 4.675 -9.178 1.00 89.62 157 THR A N 1
ATOM 1259 C CA . THR A 1 157 ? 14.267 3.672 -9.698 1.00 89.62 157 THR A CA 1
ATOM 1260 C C . THR A 1 157 ? 14.334 2.338 -8.966 1.00 89.62 157 THR A C 1
ATOM 1262 O O . THR A 1 157 ? 13.647 1.410 -9.367 1.00 89.62 157 THR A O 1
ATOM 1265 N N . PHE A 1 158 ? 15.151 2.240 -7.911 1.00 91.56 158 PHE A N 1
ATOM 1266 C CA . PHE A 1 158 ? 15.432 1.031 -7.130 1.00 91.56 158 PHE A CA 1
ATOM 1267 C C . PHE A 1 158 ? 16.180 -0.069 -7.909 1.00 91.56 158 PHE A C 1
ATOM 1269 O O . PHE A 1 158 ? 17.240 -0.512 -7.474 1.00 91.56 158 PHE A O 1
ATOM 1276 N N . ILE A 1 159 ? 15.726 -0.390 -9.118 1.00 93.44 159 ILE A N 1
ATOM 1277 C CA . ILE A 1 159 ? 16.396 -1.235 -10.114 1.00 93.44 159 ILE A CA 1
ATOM 1278 C C . ILE A 1 159 ? 17.012 -0.395 -11.245 1.00 93.44 159 ILE A C 1
ATOM 1280 O O . ILE A 1 159 ? 16.685 0.781 -11.426 1.00 93.44 159 ILE A O 1
ATOM 1284 N N . GLY A 1 160 ? 17.933 -0.979 -12.007 1.00 92.94 160 GLY A N 1
ATOM 1285 C CA . GLY A 1 160 ? 18.552 -0.351 -13.175 1.00 92.94 160 GLY A CA 1
ATOM 1286 C C . GLY A 1 160 ? 17.589 -0.206 -14.360 1.00 92.94 160 GLY A C 1
ATOM 1287 O O . GLY A 1 160 ? 16.613 -0.941 -14.473 1.00 92.94 160 GLY A O 1
ATOM 1288 N N . ALA A 1 161 ? 17.893 0.720 -15.275 1.00 90.56 161 ALA A N 1
ATOM 1289 C CA . ALA A 1 161 ? 17.015 1.070 -16.397 1.00 90.56 161 ALA A CA 1
ATOM 1290 C C . ALA A 1 161 ? 16.684 -0.114 -17.324 1.00 90.56 161 ALA A C 1
ATOM 1292 O O . ALA A 1 161 ? 15.530 -0.273 -17.697 1.00 90.56 161 ALA A O 1
ATOM 1293 N N . GLY A 1 162 ? 17.660 -0.975 -17.641 1.00 92.31 162 GLY A N 1
ATOM 1294 C CA . GLY A 1 162 ? 17.404 -2.161 -18.471 1.00 92.31 162 GLY A CA 1
ATOM 1295 C C . GLY A 1 162 ? 16.411 -3.122 -17.816 1.00 92.31 162 GLY A C 1
ATOM 1296 O O . GLY A 1 162 ? 15.457 -3.553 -18.447 1.00 92.31 162 GLY A O 1
ATOM 1297 N N . LYS A 1 163 ? 16.566 -3.368 -16.509 1.00 93.50 163 LYS A N 1
ATOM 1298 C CA . LYS A 1 163 ? 15.648 -4.239 -15.770 1.00 93.50 163 LYS A CA 1
ATOM 1299 C C . LYS A 1 163 ? 14.255 -3.630 -15.632 1.00 93.50 163 LYS A C 1
ATOM 1301 O O . LYS A 1 163 ? 13.269 -4.355 -15.642 1.00 93.50 163 LYS A O 1
ATOM 1306 N N . LEU A 1 164 ? 14.177 -2.30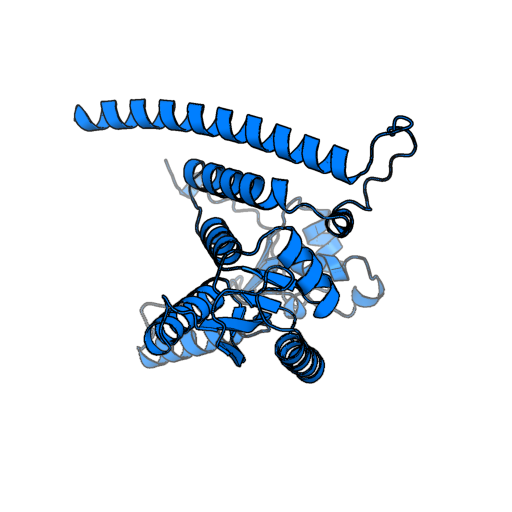9 -15.491 1.00 94.06 164 LEU A N 1
ATOM 1307 C CA . LEU A 1 164 ? 12.909 -1.589 -15.451 1.00 94.06 164 LEU A CA 1
ATOM 1308 C C . LEU A 1 164 ? 12.139 -1.745 -16.771 1.00 94.06 164 LEU A C 1
ATOM 1310 O O . LEU A 1 164 ? 10.931 -1.945 -16.735 1.00 94.06 164 LEU A O 1
ATOM 1314 N N . GLU A 1 165 ? 12.837 -1.726 -17.907 1.00 93.75 165 GLU A N 1
ATOM 1315 C CA . GLU A 1 165 ? 12.240 -1.968 -19.225 1.00 93.75 165 GLU A CA 1
ATOM 1316 C C . GLU A 1 165 ? 11.779 -3.424 -19.398 1.00 93.75 165 GLU A C 1
ATOM 1318 O O . GLU A 1 165 ? 10.692 -3.666 -19.922 1.00 93.75 165 GLU A O 1
ATOM 1323 N N . ASP A 1 166 ? 12.547 -4.396 -18.887 1.00 94.44 166 ASP A N 1
ATOM 1324 C CA . ASP A 1 166 ? 12.127 -5.806 -18.863 1.00 94.44 166 ASP A CA 1
ATOM 1325 C C . ASP A 1 166 ? 10.819 -5.981 -18.073 1.00 94.44 166 ASP A C 1
ATOM 1327 O O . ASP A 1 166 ? 9.899 -6.678 -18.505 1.00 94.44 166 ASP A O 1
ATOM 1331 N N . VAL A 1 167 ? 10.739 -5.342 -16.898 1.00 95.00 167 VAL A N 1
ATOM 1332 C CA . VAL A 1 167 ? 9.550 -5.364 -16.036 1.00 95.00 167 VAL A CA 1
ATOM 1333 C C . VAL A 1 167 ? 8.370 -4.715 -16.751 1.00 95.00 167 VAL A C 1
ATOM 1335 O O . VAL A 1 167 ? 7.292 -5.304 -16.787 1.00 95.00 167 VAL A O 1
ATOM 1338 N N . ARG A 1 168 ? 8.577 -3.542 -17.357 1.00 93.94 168 ARG A N 1
ATOM 1339 C CA . ARG A 1 168 ? 7.556 -2.832 -18.131 1.00 93.94 168 ARG A CA 1
ATOM 1340 C C . ARG A 1 168 ? 7.003 -3.695 -19.261 1.00 93.94 168 ARG A C 1
ATOM 1342 O O . ARG A 1 168 ? 5.797 -3.895 -19.342 1.00 93.94 168 ARG A O 1
ATOM 1349 N N . SER A 1 169 ? 7.888 -4.263 -20.075 1.00 94.19 169 SER A N 1
ATOM 1350 C CA . SER A 1 169 ? 7.514 -5.126 -21.199 1.00 94.19 169 SER A CA 1
ATOM 1351 C C . SER A 1 169 ? 6.678 -6.318 -20.729 1.00 94.19 169 SER A C 1
ATOM 1353 O O . SER A 1 169 ? 5.686 -6.687 -21.358 1.00 94.19 169 SER A O 1
ATOM 1355 N N . TYR A 1 170 ? 7.050 -6.918 -19.595 1.00 94.31 170 TYR A N 1
ATOM 1356 C CA . TYR A 1 170 ? 6.300 -8.025 -19.013 1.00 94.31 170 TYR A CA 1
ATOM 1357 C C . TYR A 1 170 ? 4.917 -7.595 -18.508 1.00 94.31 170 TYR A C 1
ATOM 1359 O O . TYR A 1 170 ? 3.946 -8.308 -18.763 1.00 94.31 170 TYR A O 1
ATOM 1367 N N . ILE A 1 171 ? 4.835 -6.444 -17.832 1.00 92.56 171 ILE A N 1
ATOM 1368 C CA . ILE A 1 171 ? 3.588 -5.849 -17.335 1.00 92.56 171 ILE A CA 1
ATOM 1369 C C . ILE A 1 171 ? 2.617 -5.574 -18.487 1.00 92.56 171 ILE A C 1
ATOM 1371 O O . ILE A 1 171 ? 1.476 -6.026 -18.425 1.00 92.56 171 ILE A O 1
ATOM 1375 N N . GLU A 1 172 ? 3.083 -4.914 -19.549 1.00 91.50 172 GLU A N 1
ATOM 1376 C CA . GLU A 1 172 ? 2.272 -4.587 -20.729 1.00 91.50 172 GLU A CA 1
ATOM 1377 C C . GLU A 1 172 ? 1.806 -5.855 -21.464 1.00 91.50 172 GLU A C 1
ATOM 1379 O O . GLU A 1 172 ? 0.653 -5.957 -21.874 1.00 91.50 172 GLU A O 1
ATOM 1384 N N . THR A 1 173 ? 2.674 -6.866 -21.584 1.00 92.19 173 THR A N 1
ATOM 1385 C CA . THR A 1 173 ? 2.348 -8.121 -22.288 1.00 92.19 173 THR A CA 1
ATOM 1386 C C . THR A 1 173 ? 1.321 -8.978 -21.539 1.00 92.19 173 THR A C 1
ATOM 1388 O O . THR A 1 173 ? 0.531 -9.681 -22.166 1.00 92.19 173 THR A O 1
ATOM 1391 N N . HIS A 1 174 ? 1.348 -8.969 -20.203 1.00 89.00 174 HIS A N 1
ATOM 1392 C CA . HIS A 1 174 ? 0.528 -9.859 -19.366 1.00 89.00 174 HIS A CA 1
ATOM 1393 C C . HIS A 1 174 ? -0.641 -9.149 -18.668 1.00 89.00 174 HIS A C 1
ATOM 1395 O O . HIS A 1 174 ? -1.337 -9.795 -17.874 1.00 89.00 174 HIS A O 1
ATOM 1401 N N . ASP A 1 175 ? -0.842 -7.862 -18.966 1.00 87.06 175 ASP A N 1
ATOM 1402 C CA . ASP A 1 175 ? -1.873 -6.992 -18.393 1.00 87.06 175 ASP A CA 1
ATOM 1403 C C . ASP A 1 175 ? -1.867 -7.034 -16.855 1.00 87.06 175 ASP A C 1
ATOM 1405 O O . ASP A 1 175 ? -2.775 -7.542 -16.190 1.00 87.06 175 ASP A O 1
ATOM 1409 N N . ILE A 1 176 ? -0.739 -6.609 -16.280 1.00 89.56 176 ILE A N 1
ATOM 1410 C CA . ILE A 1 176 ? -0.496 -6.648 -14.835 1.00 89.56 176 ILE A CA 1
ATOM 1411 C C . ILE A 1 176 ? -0.724 -5.260 -14.240 1.00 89.56 176 ILE A C 1
ATOM 1413 O O . ILE A 1 176 ? -0.052 -4.300 -14.596 1.00 89.56 176 ILE A O 1
ATOM 1417 N N . GLY A 1 177 ? -1.633 -5.160 -13.272 1.00 82.94 177 GLY A N 1
ATOM 1418 C CA . GLY A 1 177 ? -1.996 -3.879 -12.661 1.00 82.94 177 GLY A CA 1
ATOM 1419 C C . GLY A 1 177 ? -1.048 -3.387 -11.565 1.00 82.94 177 GLY A C 1
ATOM 1420 O O . GLY A 1 177 ? -1.077 -2.199 -11.241 1.00 82.94 177 GLY A O 1
ATOM 1421 N N . THR A 1 178 ? -0.216 -4.262 -10.982 1.00 89.69 178 THR A N 1
ATOM 1422 C CA . THR A 1 178 ? 0.604 -3.924 -9.805 1.00 89.69 178 THR A CA 1
ATOM 1423 C C . THR A 1 178 ? 2.053 -4.388 -9.904 1.00 89.69 178 THR A C 1
ATOM 1425 O O . THR A 1 178 ? 2.341 -5.532 -10.260 1.00 89.69 178 THR A O 1
ATOM 1428 N N . ALA A 1 179 ? 2.971 -3.533 -9.459 1.00 93.62 179 ALA A N 1
ATOM 1429 C CA . ALA A 1 179 ? 4.351 -3.898 -9.161 1.00 93.62 179 ALA A CA 1
ATOM 1430 C C . ALA A 1 179 ? 4.650 -3.685 -7.670 1.00 93.62 179 ALA A C 1
ATOM 1432 O O . ALA A 1 179 ? 4.444 -2.591 -7.140 1.00 93.62 179 ALA A O 1
ATOM 1433 N N . ILE A 1 180 ? 5.135 -4.732 -7.001 1.00 94.06 180 ILE A N 1
ATOM 1434 C CA . ILE A 1 180 ? 5.432 -4.747 -5.566 1.00 94.06 180 ILE A CA 1
ATOM 1435 C C . ILE A 1 180 ? 6.943 -4.844 -5.368 1.00 94.06 180 ILE A C 1
ATOM 1437 O O . ILE A 1 180 ? 7.585 -5.778 -5.849 1.00 94.06 180 ILE A O 1
ATOM 1441 N N . PHE A 1 181 ? 7.501 -3.879 -4.649 1.00 94.75 181 PHE A N 1
ATOM 1442 C CA . PHE A 1 181 ? 8.918 -3.808 -4.315 1.00 94.75 181 PHE A CA 1
ATOM 1443 C C . PHE A 1 181 ? 9.171 -4.332 -2.902 1.00 94.75 181 PHE A C 1
ATOM 1445 O O . PHE A 1 181 ? 8.439 -3.997 -1.969 1.00 94.75 181 PHE A O 1
ATOM 1452 N N . ASP A 1 182 ? 10.219 -5.139 -2.756 1.00 89.75 182 ASP A N 1
ATOM 1453 C CA . ASP A 1 182 ? 10.567 -5.789 -1.491 1.00 89.75 182 ASP A CA 1
ATOM 1454 C C . ASP A 1 182 ? 11.033 -4.811 -0.399 1.00 89.75 182 ASP A C 1
ATOM 1456 O O . ASP A 1 182 ? 10.771 -5.017 0.782 1.00 89.75 182 ASP A O 1
ATOM 1460 N N . ASP A 1 183 ? 11.645 -3.695 -0.788 1.00 88.88 183 ASP A N 1
ATOM 1461 C CA . ASP A 1 183 ? 12.093 -2.649 0.133 1.00 88.88 183 ASP A CA 1
ATOM 1462 C C . ASP A 1 183 ? 11.222 -1.394 0.052 1.00 88.88 183 ASP A C 1
ATOM 1464 O O . ASP A 1 183 ? 10.589 -1.103 -0.965 1.00 88.88 183 ASP A O 1
ATOM 1468 N N . GLU A 1 184 ? 11.254 -0.594 1.121 1.00 87.56 184 GLU A N 1
ATOM 1469 C CA . GLU A 1 184 ? 10.603 0.715 1.156 1.00 87.56 184 GLU A CA 1
ATOM 1470 C C . GLU A 1 184 ? 11.174 1.654 0.085 1.00 87.56 184 GLU A C 1
ATOM 1472 O O . GLU A 1 184 ? 12.381 1.909 0.003 1.00 87.56 184 GLU A O 1
ATOM 1477 N N . LEU A 1 185 ? 10.281 2.251 -0.703 1.00 89.75 185 LEU A N 1
ATOM 1478 C CA . LEU A 1 185 ? 10.663 3.193 -1.743 1.00 89.75 185 LEU A CA 1
ATOM 1479 C C . LEU A 1 185 ? 10.665 4.624 -1.207 1.00 89.75 185 LEU A C 1
ATOM 1481 O 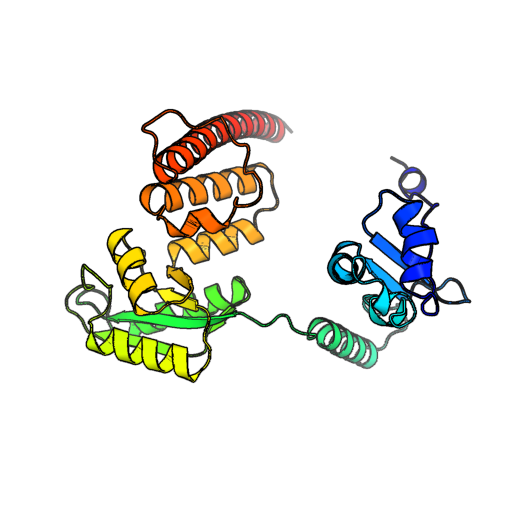O . LEU A 1 185 ? 9.737 5.090 -0.530 1.00 89.75 185 LEU A O 1
ATOM 1485 N N . SER A 1 186 ? 11.689 5.387 -1.584 1.00 90.44 186 SER A N 1
ATOM 1486 C CA . SER A 1 186 ? 11.680 6.832 -1.368 1.00 90.44 186 SER A CA 1
ATOM 1487 C C . SER A 1 186 ? 10.591 7.504 -2.222 1.00 90.44 186 SER A C 1
ATOM 1489 O O . SER A 1 186 ? 10.274 7.031 -3.318 1.00 90.44 186 SER A O 1
ATOM 1491 N N . PRO A 1 187 ? 10.066 8.677 -1.812 1.00 85.69 187 PRO A N 1
ATOM 1492 C CA . PRO A 1 187 ? 9.078 9.406 -2.609 1.00 85.69 187 PRO A CA 1
ATOM 1493 C C . PRO A 1 187 ? 9.546 9.716 -4.040 1.00 85.69 187 PRO A C 1
ATOM 1495 O O . PRO A 1 187 ? 8.730 9.838 -4.950 1.00 85.69 187 PRO A O 1
ATOM 1498 N N . ALA A 1 188 ? 10.856 9.897 -4.243 1.00 88.88 188 ALA A N 1
ATOM 1499 C CA . ALA A 1 188 ? 11.427 10.132 -5.564 1.00 88.88 188 ALA A CA 1
ATOM 1500 C C . ALA A 1 188 ? 11.446 8.857 -6.416 1.00 88.88 188 ALA A C 1
ATOM 1502 O O . ALA A 1 188 ? 11.080 8.930 -7.587 1.00 88.88 188 ALA A O 1
ATOM 1503 N N . GLN A 1 189 ? 11.822 7.715 -5.830 1.00 91.81 189 GLN A N 1
ATOM 1504 C CA . GLN A 1 189 ? 11.791 6.420 -6.513 1.00 91.81 189 GLN A CA 1
ATOM 1505 C C . GLN A 1 189 ? 10.374 6.055 -6.933 1.00 91.81 189 GLN A C 1
ATOM 1507 O O . GLN A 1 189 ? 10.156 5.815 -8.114 1.00 91.81 189 GLN A O 1
ATOM 1512 N N . LEU A 1 190 ? 9.413 6.122 -6.008 1.00 88.44 190 LEU A N 1
ATOM 1513 C CA . LEU A 1 190 ? 8.011 5.800 -6.280 1.00 88.44 190 LEU A CA 1
ATOM 1514 C C . LEU A 1 190 ? 7.479 6.602 -7.478 1.00 88.44 190 LEU A C 1
ATOM 1516 O O . LEU A 1 190 ? 7.001 6.017 -8.441 1.00 88.44 190 LEU A O 1
ATOM 1520 N N . ARG A 1 191 ? 7.692 7.926 -7.492 1.00 84.25 191 ARG A N 1
ATOM 1521 C CA . ARG A 1 191 ? 7.287 8.794 -8.615 1.00 84.25 191 ARG A CA 1
ATOM 1522 C C . ARG A 1 191 ? 7.935 8.443 -9.950 1.00 84.25 191 ARG A C 1
ATOM 1524 O O . ARG A 1 191 ? 7.322 8.650 -10.992 1.00 84.25 191 ARG A O 1
ATOM 1531 N N . ASN A 1 192 ? 9.205 8.054 -9.945 1.00 89.75 192 ASN A N 1
ATOM 1532 C CA . ASN A 1 192 ? 9.920 7.749 -11.182 1.00 89.75 192 ASN A CA 1
ATOM 1533 C C . ASN A 1 192 ? 9.512 6.381 -11.730 1.00 89.75 192 ASN A C 1
ATOM 1535 O O . ASN A 1 192 ? 9.391 6.237 -12.940 1.00 89.75 192 ASN A O 1
ATOM 1539 N N . ILE A 1 193 ? 9.298 5.407 -10.845 1.00 91.25 193 ILE A N 1
ATOM 1540 C CA . ILE A 1 193 ? 8.858 4.056 -11.195 1.00 91.25 193 ILE A CA 1
ATOM 1541 C C . ILE A 1 193 ? 7.419 4.095 -11.711 1.00 91.25 193 ILE A C 1
ATOM 1543 O O . ILE A 1 193 ? 7.158 3.551 -12.774 1.00 91.25 193 ILE A O 1
ATOM 1547 N N . GLU A 1 194 ? 6.517 4.798 -11.022 1.00 86.69 194 GLU A N 1
ATOM 1548 C CA . GLU A 1 194 ? 5.116 4.970 -11.440 1.00 86.69 194 GLU A CA 1
ATOM 1549 C C . GLU A 1 194 ? 5.029 5.556 -12.857 1.00 86.69 194 GLU A C 1
ATOM 1551 O O . GLU A 1 194 ? 4.320 5.034 -13.708 1.00 86.69 194 GLU A O 1
ATOM 1556 N N . LYS A 1 195 ? 5.848 6.571 -13.164 1.00 86.44 195 LYS A N 1
ATOM 1557 C CA . LYS A 1 195 ? 5.947 7.141 -14.519 1.00 86.44 195 LYS A CA 1
ATOM 1558 C C . LYS A 1 195 ? 6.530 6.195 -15.567 1.00 86.44 195 LYS A C 1
ATOM 1560 O O . LYS A 1 195 ? 6.302 6.415 -16.751 1.00 86.44 195 LYS A O 1
ATOM 1565 N N . ALA A 1 196 ? 7.370 5.251 -15.157 1.00 89.19 196 ALA A N 1
ATOM 1566 C CA . ALA A 1 196 ? 8.064 4.354 -16.073 1.00 89.19 196 ALA A CA 1
ATOM 1567 C C . ALA A 1 196 ? 7.255 3.088 -16.372 1.00 89.19 196 ALA A C 1
ATOM 1569 O O . ALA A 1 196 ? 7.320 2.592 -17.491 1.00 89.19 196 ALA A O 1
ATOM 1570 N N . LEU A 1 197 ? 6.527 2.571 -15.379 1.00 87.31 197 LEU A N 1
ATOM 1571 C CA . LEU A 1 197 ? 5.774 1.320 -15.471 1.00 87.31 197 LEU A CA 1
ATOM 1572 C C . LEU A 1 197 ? 4.278 1.517 -15.742 1.00 87.31 197 LEU A C 1
ATOM 1574 O O . LEU A 1 197 ? 3.621 0.539 -16.071 1.00 87.31 197 LEU A O 1
ATOM 1578 N N . ASP A 1 198 ? 3.750 2.735 -15.566 1.00 84.12 198 ASP A N 1
ATOM 1579 C CA . ASP A 1 198 ? 2.336 3.093 -15.784 1.00 84.12 198 ASP A CA 1
ATOM 1580 C C . ASP A 1 198 ? 1.335 2.144 -15.094 1.00 84.12 198 ASP A C 1
ATOM 1582 O O . ASP A 1 198 ? 0.278 1.802 -15.614 1.00 84.12 198 ASP A O 1
ATOM 1586 N N . CYS A 1 199 ? 1.692 1.683 -13.894 1.00 83.94 199 CYS A N 1
ATOM 1587 C CA . CYS A 1 199 ? 0.880 0.779 -13.085 1.00 83.94 199 CYS A CA 1
ATOM 1588 C C . CYS A 1 199 ? 0.961 1.150 -11.599 1.00 83.94 199 CYS A C 1
ATOM 1590 O O . CYS A 1 199 ? 1.758 1.999 -11.182 1.00 83.94 199 CYS A O 1
ATOM 1592 N N . LYS A 1 200 ? 0.131 0.503 -10.776 1.00 84.44 200 LYS A N 1
ATOM 1593 C CA . LYS A 1 200 ? 0.112 0.718 -9.328 1.00 84.44 200 LYS A CA 1
ATOM 1594 C C . LYS A 1 200 ? 1.411 0.205 -8.709 1.00 84.44 200 LYS A C 1
ATOM 1596 O O . LYS A 1 200 ? 1.735 -0.977 -8.808 1.00 84.44 200 LYS A O 1
ATOM 1601 N N . ILE A 1 201 ? 2.132 1.087 -8.021 1.00 89.25 201 ILE A N 1
ATOM 1602 C CA . ILE A 1 201 ? 3.373 0.736 -7.325 1.00 89.25 201 ILE A CA 1
ATOM 1603 C C . ILE A 1 201 ? 3.101 0.581 -5.833 1.00 89.25 201 ILE A C 1
ATOM 1605 O O . ILE A 1 201 ? 2.619 1.511 -5.183 1.00 89.25 201 ILE A O 1
ATOM 1609 N N . LEU A 1 202 ? 3.448 -0.581 -5.289 1.00 88.88 202 LEU A N 1
ATOM 1610 C CA . LEU A 1 202 ? 3.454 -0.847 -3.855 1.00 88.88 202 LEU A CA 1
ATOM 1611 C C . LEU A 1 202 ? 4.878 -1.160 -3.400 1.00 88.88 202 LEU A C 1
ATOM 1613 O O . LEU A 1 202 ? 5.666 -1.747 -4.136 1.00 88.88 202 LEU A O 1
ATOM 1617 N N . ASP A 1 203 ? 5.199 -0.784 -2.171 1.00 91.00 203 ASP A N 1
ATOM 1618 C CA . ASP A 1 203 ? 6.363 -1.303 -1.465 1.00 91.00 203 ASP A CA 1
ATOM 1619 C C . ASP A 1 203 ? 5.916 -2.183 -0.294 1.00 91.00 203 ASP A C 1
ATOM 1621 O O . ASP A 1 203 ? 4.733 -2.207 0.073 1.00 91.00 203 ASP A O 1
ATOM 1625 N N . ARG A 1 204 ? 6.862 -2.917 0.295 1.00 90.00 204 ARG A N 1
ATOM 1626 C CA . ARG A 1 204 ? 6.613 -3.796 1.442 1.00 90.00 204 ARG A CA 1
ATOM 1627 C C . ARG A 1 204 ? 5.910 -3.070 2.592 1.00 90.00 204 ARG A C 1
ATOM 1629 O O . ARG A 1 204 ? 4.961 -3.606 3.161 1.00 90.00 204 ARG A O 1
ATOM 1636 N N . THR A 1 205 ? 6.315 -1.841 2.909 1.00 86.75 205 THR A N 1
ATOM 1637 C CA . THR A 1 205 ? 5.695 -1.047 3.981 1.00 86.75 205 THR A CA 1
ATOM 1638 C C . THR A 1 205 ? 4.223 -0.757 3.688 1.00 86.75 205 THR A C 1
ATOM 1640 O O . THR A 1 205 ? 3.380 -0.952 4.564 1.00 86.75 205 THR A O 1
ATOM 1643 N N . ASN A 1 206 ? 3.889 -0.334 2.468 1.00 86.06 206 ASN A N 1
ATOM 1644 C CA . ASN A 1 206 ? 2.513 -0.053 2.068 1.00 86.06 206 ASN A CA 1
ATOM 1645 C C . ASN A 1 206 ? 1.653 -1.326 2.080 1.00 86.06 206 ASN A C 1
ATOM 1647 O O . ASN A 1 206 ? 0.559 -1.324 2.640 1.00 86.06 206 ASN A O 1
ATOM 1651 N N . LEU A 1 207 ? 2.188 -2.440 1.570 1.00 84.12 207 LEU A N 1
ATOM 1652 C CA . LEU A 1 207 ? 1.507 -3.737 1.582 1.00 84.12 207 LEU A CA 1
ATOM 1653 C C . LEU A 1 207 ? 1.179 -4.199 3.011 1.00 84.12 207 LEU A C 1
ATOM 1655 O O . LEU A 1 207 ? 0.060 -4.627 3.294 1.00 84.12 207 LEU A O 1
ATOM 1659 N N . ILE A 1 208 ? 2.128 -4.062 3.940 1.00 82.69 208 ILE A N 1
ATOM 1660 C CA . ILE A 1 208 ? 1.917 -4.386 5.357 1.00 82.69 208 ILE A CA 1
ATOM 1661 C C . ILE A 1 208 ? 0.831 -3.492 5.970 1.00 82.69 208 ILE A C 1
ATOM 1663 O O . ILE A 1 208 ? -0.031 -3.979 6.708 1.00 82.69 208 ILE A O 1
ATOM 1667 N N . LEU A 1 209 ? 0.847 -2.189 5.671 1.00 81.38 209 LEU A N 1
ATOM 1668 C CA . LEU A 1 209 ? -0.172 -1.256 6.156 1.00 81.38 209 LEU A CA 1
ATOM 1669 C C . LEU A 1 209 ? -1.569 -1.607 5.631 1.00 81.38 209 LEU A C 1
ATOM 1671 O O . LEU A 1 209 ? -2.530 -1.527 6.399 1.00 81.38 209 LEU A O 1
ATOM 1675 N N . ASP A 1 210 ? -1.685 -2.044 4.378 1.00 79.00 210 ASP A N 1
ATOM 1676 C CA . ASP A 1 210 ? -2.947 -2.492 3.785 1.00 79.00 210 ASP A CA 1
ATOM 1677 C C . ASP A 1 210 ? -3.472 -3.767 4.459 1.00 79.00 210 ASP A C 1
ATOM 1679 O O . ASP A 1 210 ? -4.640 -3.825 4.854 1.00 79.00 210 ASP A O 1
ATOM 1683 N N . ILE A 1 211 ? -2.603 -4.750 4.712 1.00 76.62 211 ILE A N 1
ATOM 1684 C CA . ILE A 1 211 ? -2.961 -5.962 5.470 1.00 76.62 211 ILE A CA 1
ATOM 1685 C C . ILE A 1 211 ? -3.431 -5.596 6.883 1.00 76.62 211 ILE A C 1
ATOM 1687 O O . ILE A 1 211 ? -4.430 -6.126 7.381 1.00 76.62 211 ILE A O 1
ATOM 1691 N N . PHE A 1 212 ? -2.742 -4.672 7.556 1.00 77.00 212 PHE A N 1
ATOM 1692 C CA . PHE A 1 212 ? -3.169 -4.204 8.872 1.00 77.00 212 PHE A CA 1
ATOM 1693 C C . PHE A 1 212 ? -4.500 -3.460 8.820 1.00 77.00 212 PHE A C 1
ATOM 1695 O O . PHE A 1 212 ? -5.303 -3.622 9.739 1.00 77.00 212 PHE A O 1
ATOM 1702 N N . ALA A 1 213 ? -4.773 -2.698 7.763 1.00 75.88 213 ALA A N 1
ATOM 1703 C CA . ALA A 1 213 ? -6.043 -2.000 7.602 1.00 75.88 213 ALA A CA 1
ATOM 1704 C C . ALA A 1 213 ? -7.199 -2.993 7.428 1.00 75.88 213 ALA A C 1
ATOM 1706 O O . ALA A 1 213 ? -8.233 -2.843 8.081 1.00 75.88 213 ALA A O 1
ATOM 1707 N N . GLN A 1 214 ? -6.989 -4.052 6.640 1.00 77.62 214 GLN A N 1
ATOM 1708 C CA . GLN A 1 214 ? -7.946 -5.149 6.469 1.00 77.62 214 GLN A CA 1
ATOM 1709 C C . GLN A 1 214 ? -8.196 -5.913 7.784 1.00 77.62 214 GLN A C 1
ATOM 1711 O O . GLN A 1 214 ? -9.327 -6.295 8.090 1.00 77.62 214 GLN A O 1
ATOM 1716 N N . ARG A 1 215 ? -7.156 -6.114 8.604 1.00 76.00 215 ARG A N 1
ATOM 1717 C CA . ARG A 1 215 ? -7.238 -6.892 9.855 1.00 76.00 215 ARG A CA 1
ATOM 1718 C C . ARG A 1 215 ? -7.650 -6.079 11.085 1.00 76.00 215 ARG A C 1
ATOM 1720 O O . ARG A 1 215 ? -8.056 -6.664 12.091 1.00 76.00 215 ARG A O 1
ATOM 1727 N N . ALA A 1 216 ? -7.551 -4.753 11.058 1.00 76.06 216 ALA A N 1
ATOM 1728 C CA . ALA A 1 216 ? -7.831 -3.909 12.213 1.00 76.06 216 ALA A CA 1
ATOM 1729 C C . ALA A 1 216 ? -9.324 -3.929 12.588 1.00 76.06 216 ALA A C 1
ATOM 1731 O O . ALA A 1 216 ? -10.144 -3.238 11.993 1.00 76.06 216 ALA A O 1
ATOM 1732 N N . GLN A 1 217 ? -9.685 -4.676 13.635 1.00 78.62 217 GLN A N 1
ATOM 1733 C CA . GLN A 1 217 ? -11.078 -4.777 14.099 1.00 78.62 217 GLN A CA 1
ATOM 1734 C C . GLN A 1 217 ? -11.434 -3.749 15.179 1.00 78.62 217 GLN A C 1
ATOM 1736 O O . GLN A 1 217 ? -12.529 -3.181 15.186 1.00 78.62 217 GLN A O 1
ATOM 1741 N N . THR A 1 218 ? -10.505 -3.469 16.094 1.00 77.88 218 THR A N 1
ATOM 1742 C CA . THR A 1 218 ? -10.764 -2.586 17.238 1.00 77.88 218 THR A CA 1
ATOM 1743 C C . THR A 1 218 ? -10.625 -1.113 16.859 1.00 77.88 218 THR A C 1
ATOM 1745 O O . THR A 1 218 ? -9.835 -0.750 15.992 1.00 77.88 218 THR A O 1
ATOM 1748 N N . SER A 1 219 ? -11.350 -0.228 17.551 1.00 78.38 219 SER A N 1
ATOM 1749 C CA . SER A 1 219 ? -11.239 1.228 17.343 1.00 78.38 219 SER A CA 1
ATOM 1750 C C . SER A 1 219 ? -9.804 1.744 17.547 1.00 78.38 219 SER A C 1
ATOM 1752 O O . SER A 1 219 ? -9.352 2.626 16.816 1.00 78.38 219 SER A O 1
ATOM 1754 N N . SER A 1 220 ? -9.069 1.154 18.500 1.00 80.12 220 SER A N 1
ATOM 1755 C CA . SER A 1 220 ? -7.652 1.446 18.754 1.00 80.12 220 SER A CA 1
ATOM 1756 C C . SER A 1 220 ? -6.774 1.049 17.567 1.00 80.12 220 SER A C 1
ATOM 1758 O O . SER A 1 220 ? -6.093 1.910 17.014 1.00 80.12 220 SER A O 1
ATOM 1760 N N . ALA A 1 221 ? -6.868 -0.209 17.119 1.00 76.25 221 ALA A N 1
ATOM 1761 C CA . ALA A 1 221 ? -6.085 -0.712 15.993 1.00 76.25 221 ALA A CA 1
ATOM 1762 C C . ALA A 1 221 ? -6.395 0.057 14.703 1.00 76.25 221 ALA A C 1
ATOM 1764 O O . ALA A 1 221 ? -5.475 0.503 14.028 1.00 76.25 221 ALA A O 1
ATOM 1765 N N . LYS A 1 222 ? -7.679 0.310 14.409 1.00 81.44 222 LYS A N 1
ATOM 1766 C CA . LYS A 1 222 ? -8.098 1.105 13.241 1.00 81.44 222 LYS A CA 1
ATOM 1767 C C . LYS A 1 222 ? -7.476 2.500 13.262 1.00 81.44 222 LYS A C 1
ATOM 1769 O O . LYS A 1 222 ? -6.903 2.931 12.271 1.00 81.44 222 LYS A O 1
ATOM 1774 N N . THR A 1 223 ? -7.528 3.177 14.412 1.00 79.06 223 THR A N 1
ATOM 1775 C CA . THR A 1 223 ? -6.957 4.527 14.574 1.00 79.06 223 THR A CA 1
ATOM 1776 C C . THR A 1 223 ? -5.431 4.522 14.413 1.00 79.06 223 THR A C 1
ATOM 1778 O O . THR A 1 223 ? -4.877 5.454 13.835 1.00 79.06 223 THR A O 1
ATOM 1781 N N . GLN A 1 224 ? -4.742 3.489 14.907 1.00 80.69 224 GLN A N 1
ATOM 1782 C CA . GLN A 1 224 ? -3.286 3.369 14.807 1.00 80.69 224 GLN A CA 1
ATOM 1783 C C . GLN A 1 224 ? -2.823 3.079 13.374 1.00 80.69 224 GLN A C 1
ATOM 1785 O O . GLN A 1 224 ? -1.879 3.712 12.904 1.00 80.69 224 GLN A O 1
ATOM 1790 N N . VAL A 1 225 ? -3.498 2.166 12.673 1.00 82.19 225 VAL A N 1
ATOM 1791 C CA . VAL A 1 225 ? -3.187 1.850 11.273 1.00 82.19 225 VAL A CA 1
ATOM 1792 C C . VAL A 1 225 ? -3.466 3.049 10.375 1.00 82.19 225 VAL A C 1
ATOM 1794 O O . VAL A 1 225 ? -2.613 3.430 9.580 1.00 82.19 225 VAL A O 1
ATOM 1797 N N . GLU A 1 226 ? -4.607 3.714 10.562 1.00 82.62 226 GLU A N 1
ATOM 1798 C CA . GLU A 1 226 ? -4.955 4.915 9.800 1.00 82.62 226 GLU A CA 1
ATOM 1799 C C . GLU A 1 226 ? -3.942 6.049 10.032 1.00 82.62 226 GLU A C 1
ATOM 1801 O O . GLU A 1 226 ? -3.570 6.764 9.098 1.00 82.62 226 GLU A O 1
ATOM 1806 N N . LEU A 1 227 ? -3.449 6.201 11.268 1.00 86.50 227 LEU A N 1
ATOM 1807 C CA . LEU A 1 227 ? -2.379 7.146 11.585 1.00 86.50 227 LEU A CA 1
ATOM 1808 C C . LEU A 1 227 ? -1.088 6.793 10.835 1.00 86.50 227 LEU A C 1
ATOM 1810 O O . LEU A 1 227 ? -0.486 7.681 10.230 1.00 86.50 227 LEU A O 1
ATOM 1814 N N . ALA A 1 228 ? -0.688 5.521 10.855 1.00 83.25 228 ALA A N 1
ATOM 1815 C CA . ALA A 1 228 ? 0.514 5.046 10.178 1.00 83.25 228 ALA A CA 1
ATOM 1816 C C . ALA A 1 228 ? 0.429 5.247 8.655 1.00 83.25 228 ALA A C 1
ATOM 1818 O O . ALA A 1 228 ? 1.356 5.802 8.066 1.00 83.25 228 ALA A O 1
ATOM 1819 N N . GLN A 1 229 ? -0.710 4.920 8.037 1.00 82.44 229 GLN A N 1
ATOM 1820 C CA . GLN A 1 229 ? -0.980 5.198 6.623 1.00 82.44 229 GLN A CA 1
ATOM 1821 C C . GLN A 1 229 ? -0.856 6.693 6.312 1.00 82.44 229 GLN A C 1
ATOM 1823 O O . GLN A 1 229 ? -0.109 7.080 5.415 1.00 82.44 229 GLN A O 1
ATOM 1828 N N . CYS A 1 230 ? -1.506 7.565 7.091 1.00 81.81 230 CYS A N 1
ATOM 1829 C CA . CYS A 1 230 ? -1.408 9.012 6.875 1.00 81.81 230 CYS A CA 1
ATOM 1830 C C . CYS A 1 230 ? 0.043 9.516 6.966 1.00 81.81 230 CYS A C 1
ATOM 1832 O O . CYS A 1 230 ? 0.452 10.370 6.179 1.00 81.81 230 CYS A O 1
ATOM 1834 N N . GLN A 1 231 ? 0.830 8.998 7.912 1.00 85.38 231 GLN A N 1
ATOM 1835 C CA . GLN A 1 231 ? 2.241 9.361 8.066 1.00 85.38 231 GLN A CA 1
ATOM 1836 C C . GLN A 1 231 ? 3.108 8.854 6.910 1.00 85.38 231 GLN A C 1
ATOM 1838 O O . GLN A 1 231 ? 3.985 9.589 6.459 1.00 85.38 231 GLN A O 1
ATOM 1843 N N . TYR A 1 232 ? 2.852 7.640 6.423 1.00 84.50 232 TYR A N 1
ATOM 1844 C CA . TYR A 1 232 ? 3.558 7.049 5.289 1.00 84.50 232 TYR A CA 1
ATOM 1845 C C . TYR A 1 232 ? 3.270 7.805 3.983 1.00 84.50 232 TYR A C 1
ATOM 1847 O O . TYR A 1 232 ? 4.195 8.113 3.222 1.00 84.50 232 TYR A O 1
ATOM 1855 N N . PHE A 1 233 ? 2.007 8.180 3.765 1.00 82.62 233 PHE A N 1
ATOM 1856 C CA . PHE A 1 233 ? 1.560 8.874 2.561 1.00 82.62 233 PHE A CA 1
ATOM 1857 C C . PHE A 1 233 ? 1.912 10.361 2.533 1.00 82.62 233 PHE A C 1
ATOM 1859 O O . PHE A 1 233 ? 2.205 10.885 1.463 1.00 82.62 233 PHE A O 1
ATOM 1866 N N . LEU A 1 234 ? 1.957 11.059 3.674 1.00 84.94 234 LEU A N 1
ATOM 1867 C CA . LEU A 1 234 ? 2.251 12.499 3.727 1.00 84.94 234 LEU A CA 1
ATOM 1868 C C . LEU A 1 234 ? 3.512 12.934 2.935 1.00 84.94 234 LEU A C 1
ATOM 1870 O O . LEU A 1 234 ? 3.413 13.876 2.142 1.00 84.94 234 LEU A O 1
ATOM 1874 N N . PRO A 1 235 ? 4.693 12.300 3.094 1.00 81.06 235 PRO A N 1
ATOM 1875 C CA . PRO A 1 235 ? 5.876 12.635 2.296 1.00 81.06 235 PRO A CA 1
ATOM 1876 C C . PRO A 1 235 ? 5.797 12.130 0.844 1.00 81.06 235 PRO A C 1
ATOM 1878 O O . PRO A 1 235 ? 6.588 12.564 0.003 1.00 81.06 235 PRO A O 1
ATOM 1881 N N . ARG A 1 236 ? 4.857 11.225 0.549 1.00 81.25 236 ARG A N 1
ATOM 1882 C CA . ARG A 1 236 ? 4.681 10.526 -0.731 1.00 81.25 236 ARG A CA 1
ATOM 1883 C C . ARG A 1 236 ? 3.516 11.052 -1.573 1.00 81.25 236 ARG A C 1
ATOM 1885 O O . ARG A 1 236 ? 3.380 10.614 -2.704 1.00 81.25 236 ARG A O 1
ATOM 1892 N N . LEU A 1 237 ? 2.739 12.023 -1.088 1.00 73.19 237 LEU A N 1
ATOM 1893 C CA . LEU A 1 237 ? 1.667 12.676 -1.849 1.00 73.19 237 LEU A CA 1
ATOM 1894 C C . LEU A 1 237 ? 2.200 13.287 -3.151 1.00 73.19 237 LEU A C 1
ATOM 1896 O O . LEU A 1 237 ? 3.052 14.185 -3.134 1.00 73.19 237 LEU A O 1
ATOM 1900 N N . THR A 1 238 ? 1.671 12.804 -4.274 1.00 63.12 238 THR A N 1
ATOM 1901 C CA . THR A 1 238 ? 1.957 13.279 -5.632 1.00 63.12 238 THR A CA 1
ATOM 1902 C C . THR A 1 238 ? 0.706 13.912 -6.249 1.00 63.12 238 THR A C 1
ATOM 1904 O O . THR A 1 238 ? -0.387 13.839 -5.695 1.00 63.12 238 THR A O 1
ATOM 1907 N N . LYS A 1 239 ? 0.856 14.535 -7.425 1.00 50.84 239 LYS A N 1
ATOM 1908 C CA . LYS A 1 239 ? -0.258 15.149 -8.167 1.00 50.84 239 LYS A CA 1
ATOM 1909 C C . LYS A 1 239 ? -1.347 14.149 -8.584 1.00 50.84 239 LYS A C 1
ATOM 1911 O O . LYS A 1 239 ? -2.477 14.580 -8.774 1.00 50.84 239 LYS A O 1
ATOM 1916 N N . LEU A 1 240 ? -1.043 12.855 -8.730 1.00 43.19 240 LEU A N 1
ATOM 1917 C CA . LEU A 1 240 ? -2.012 11.861 -9.218 1.00 43.19 240 LEU A CA 1
ATOM 1918 C C . LEU A 1 240 ? -3.080 11.471 -8.184 1.00 43.19 240 LEU A C 1
ATOM 1920 O O . LEU A 1 240 ? -4.138 10.980 -8.568 1.00 43.19 240 LEU A O 1
ATOM 1924 N N . TRP A 1 241 ? -2.879 11.777 -6.897 1.00 49.34 241 TRP A N 1
ATOM 1925 C CA . TRP A 1 241 ? -3.908 11.560 -5.868 1.00 49.34 241 TRP A CA 1
ATOM 1926 C C . TRP A 1 241 ? -5.154 12.450 -6.083 1.00 49.34 241 TRP A C 1
ATOM 1928 O O . TRP A 1 241 ? -6.242 12.159 -5.592 1.00 49.34 241 TRP A O 1
ATOM 1938 N N . THR A 1 242 ? -5.048 13.500 -6.903 1.00 43.09 242 THR A N 1
ATOM 1939 C CA . THR A 1 242 ? -6.146 14.440 -7.206 1.00 43.09 242 THR A CA 1
ATOM 1940 C C . THR A 1 242 ? -7.343 13.818 -7.944 1.00 43.09 242 THR A C 1
ATOM 1942 O O . THR A 1 242 ? -8.381 14.466 -8.089 1.00 43.09 242 THR A O 1
ATOM 1945 N N . HIS A 1 243 ? -7.265 12.555 -8.379 1.00 39.91 243 HIS A N 1
ATOM 1946 C CA . HIS A 1 243 ? -8.399 11.860 -8.997 1.00 39.91 243 HIS A CA 1
ATOM 1947 C C . HIS A 1 243 ? -9.474 11.379 -8.008 1.00 39.91 243 HIS A C 1
ATOM 1949 O O . HIS A 1 243 ? -10.549 10.985 -8.454 1.00 39.91 243 HIS A O 1
ATOM 1955 N N . LEU A 1 244 ? -9.245 11.467 -6.691 1.00 41.41 244 LEU A N 1
ATOM 1956 C CA . LEU A 1 244 ? -10.200 10.983 -5.684 1.00 41.41 244 LEU A CA 1
ATOM 1957 C C . LEU A 1 244 ? -11.276 11.995 -5.242 1.00 41.41 244 LEU A C 1
ATOM 1959 O O . LEU A 1 244 ? -12.138 11.619 -4.456 1.00 41.41 244 LEU A O 1
ATOM 1963 N N . ASP A 1 245 ? -11.299 13.233 -5.758 1.00 37.59 245 ASP A N 1
ATOM 1964 C CA . ASP A 1 245 ? -12.291 14.232 -5.302 1.00 37.59 245 ASP A CA 1
ATOM 1965 C C . ASP A 1 245 ? -12.826 15.181 -6.399 1.00 37.59 245 ASP A C 1
ATOM 1967 O O . ASP A 1 245 ? -13.303 16.288 -6.133 1.00 37.59 245 ASP A O 1
ATOM 1971 N N . LYS A 1 246 ? -12.830 14.745 -7.669 1.00 40.97 246 LYS A N 1
ATOM 1972 C CA . LYS A 1 246 ? -13.377 15.541 -8.793 1.00 40.97 246 LYS A CA 1
ATOM 1973 C C . LYS A 1 246 ? -14.899 15.767 -8.763 1.00 40.97 246 LYS A C 1
ATOM 1975 O O . LYS A 1 246 ? -15.431 16.380 -9.685 1.00 40.97 246 LYS A O 1
ATOM 1980 N N . GLN A 1 247 ? -15.605 15.352 -7.709 1.00 41.06 247 GLN A N 1
ATOM 1981 C CA . GLN A 1 247 ? -17.052 15.558 -7.578 1.00 41.06 247 GLN A CA 1
ATOM 1982 C C . GLN A 1 247 ? -17.459 16.645 -6.567 1.00 41.06 247 GLN A C 1
ATOM 1984 O O . GLN A 1 247 ? -18.645 16.935 -6.433 1.00 41.06 247 GLN A O 1
ATOM 1989 N N . LYS A 1 248 ? -16.506 17.322 -5.907 1.00 39.81 248 LYS A N 1
ATOM 1990 C CA . LYS A 1 248 ? -16.785 18.488 -5.042 1.00 39.81 248 LYS A CA 1
ATOM 1991 C C . LYS A 1 248 ? -16.230 19.788 -5.629 1.00 39.81 248 LYS A C 1
ATOM 1993 O O . LYS A 1 248 ? -15.529 20.554 -4.976 1.00 39.81 248 LYS A O 1
ATOM 1998 N N . GLY A 1 249 ? -16.560 20.050 -6.891 1.00 42.00 249 GLY A N 1
ATOM 1999 C CA . GLY A 1 249 ? -16.289 21.321 -7.562 1.00 42.00 249 GLY A CA 1
ATOM 2000 C C . GLY A 1 249 ? -17.287 22.408 -7.162 1.00 42.00 249 GLY A C 1
ATOM 2001 O O . GLY A 1 249 ? -18.225 22.686 -7.900 1.00 42.00 249 GLY A O 1
ATOM 2002 N N . GLY A 1 250 ? -17.084 23.034 -6.002 1.00 44.53 250 GLY A N 1
ATOM 2003 C CA . GLY A 1 250 ? -17.700 24.319 -5.671 1.00 44.53 250 GLY A CA 1
ATOM 2004 C C . GLY A 1 250 ? -16.851 25.462 -6.229 1.00 44.53 250 GLY A C 1
ATOM 2005 O O . GLY A 1 250 ? -15.743 25.705 -5.750 1.00 44.53 250 GLY A O 1
ATOM 2006 N N . ILE A 1 251 ? -17.357 26.156 -7.250 1.00 45.59 251 ILE A N 1
ATOM 2007 C CA . ILE A 1 251 ? -16.786 27.404 -7.772 1.00 45.59 251 ILE A CA 1
ATOM 2008 C C . ILE A 1 251 ? -16.771 28.423 -6.619 1.00 45.59 251 ILE A C 1
ATOM 2010 O O . ILE A 1 251 ? -17.827 28.896 -6.216 1.00 45.59 251 ILE A O 1
ATOM 2014 N N . GLY A 1 252 ? -15.593 28.743 -6.067 1.00 45.66 252 GLY A N 1
ATOM 2015 C CA . GLY A 1 252 ? -15.438 29.922 -5.198 1.00 45.66 252 GLY A CA 1
ATOM 2016 C C . GLY A 1 252 ? -14.686 29.789 -3.868 1.00 45.66 252 GLY A C 1
ATOM 2017 O O . GLY A 1 252 ? -14.649 30.773 -3.142 1.00 45.66 252 GLY A O 1
ATOM 2018 N N . MET A 1 253 ? -14.059 28.656 -3.521 1.00 45.72 253 MET A N 1
ATOM 2019 C CA . MET A 1 253 ? -13.302 28.543 -2.248 1.00 45.72 253 MET A CA 1
ATOM 2020 C C . MET A 1 253 ? -11.769 28.614 -2.372 1.00 45.72 253 MET A C 1
ATOM 2022 O O . MET A 1 253 ? -11.062 28.434 -1.383 1.00 45.72 253 MET A O 1
ATOM 2026 N N . ARG A 1 254 ? -11.225 28.884 -3.563 1.00 54.28 254 ARG A N 1
ATOM 2027 C CA . ARG A 1 254 ? -9.771 28.911 -3.790 1.00 54.28 254 ARG A CA 1
ATOM 2028 C C . ARG A 1 254 ? -9.219 30.331 -3.664 1.00 54.28 254 ARG A C 1
ATOM 2030 O O . ARG A 1 254 ? -9.569 31.202 -4.453 1.00 54.28 254 ARG A O 1
ATOM 2037 N N . GLY A 1 255 ? -8.347 30.549 -2.679 1.00 54.09 255 GLY A N 1
ATOM 2038 C CA . GLY A 1 255 ? -7.505 31.744 -2.607 1.00 54.09 255 GLY A CA 1
ATOM 2039 C C . GLY A 1 255 ? -6.438 31.744 -3.720 1.00 54.09 255 GLY A C 1
ATOM 2040 O O . GLY A 1 255 ? -6.058 30.672 -4.192 1.00 54.09 255 GLY A O 1
ATOM 2041 N N . PRO A 1 256 ? -5.932 32.915 -4.146 1.00 48.69 256 PRO A N 1
ATOM 2042 C CA . PRO A 1 256 ? -5.138 33.099 -5.372 1.00 48.69 256 PRO A CA 1
ATOM 2043 C C . PRO A 1 256 ? -3.694 32.538 -5.358 1.00 48.69 256 PRO A C 1
ATO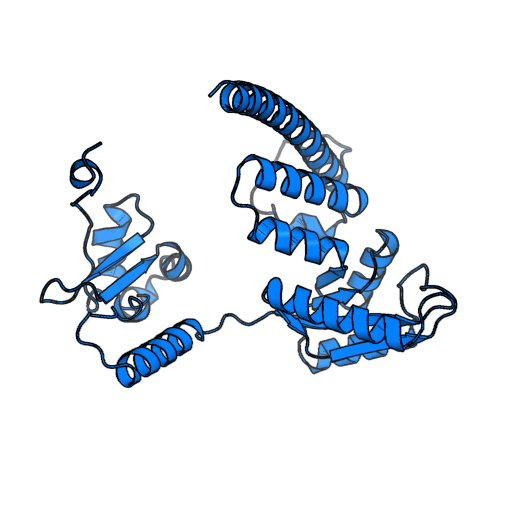M 2045 O O . PRO A 1 256 ? -2.846 33.036 -6.091 1.00 48.69 256 PRO A O 1
ATOM 2048 N N . GLY A 1 257 ? -3.377 31.503 -4.571 1.00 60.19 257 GLY A N 1
ATOM 2049 C CA . GLY A 1 257 ? -2.001 30.984 -4.507 1.00 60.19 257 GLY A CA 1
ATOM 2050 C C . GLY A 1 257 ? -1.774 29.611 -3.874 1.00 60.19 257 GLY A C 1
ATOM 2051 O O . GLY A 1 257 ? -0.624 29.195 -3.802 1.00 60.19 257 GLY A O 1
ATOM 2052 N N . GLU A 1 258 ? -2.810 28.898 -3.420 1.00 60.50 258 GLU A N 1
ATOM 2053 C CA . GLU A 1 258 ? -2.632 27.573 -2.803 1.00 60.50 258 GLU A CA 1
ATOM 2054 C C . GLU A 1 258 ? -2.740 26.464 -3.864 1.00 60.50 258 GLU A C 1
ATOM 2056 O O . GLU A 1 258 ? -3.728 26.392 -4.601 1.00 60.50 258 GLU A O 1
ATOM 2061 N N . THR A 1 259 ? -1.724 25.600 -3.964 1.00 70.06 259 THR A N 1
ATOM 2062 C CA . THR A 1 259 ? -1.761 24.449 -4.885 1.00 70.06 259 THR A CA 1
ATOM 2063 C C . THR A 1 259 ? -2.601 23.306 -4.302 1.00 70.06 259 THR A C 1
ATOM 2065 O O . THR A 1 259 ? -2.613 23.102 -3.092 1.00 70.06 259 THR A O 1
ATOM 2068 N N . GLU A 1 260 ? -3.275 22.505 -5.142 1.00 68.88 260 GLU A N 1
ATOM 2069 C CA . GLU A 1 260 ? -4.114 21.372 -4.677 1.00 68.88 260 GLU A CA 1
ATOM 2070 C C . GLU A 1 260 ? -3.347 20.417 -3.741 1.00 68.88 260 GLU A C 1
ATOM 2072 O O . GLU A 1 260 ? -3.853 20.009 -2.701 1.00 68.88 260 GLU A O 1
ATOM 2077 N N . ILE A 1 261 ? -2.066 20.176 -4.037 1.00 69.50 261 ILE A N 1
ATOM 2078 C CA . ILE A 1 261 ? -1.178 19.336 -3.219 1.00 69.50 261 ILE A CA 1
ATOM 2079 C C . ILE A 1 261 ? -0.960 19.923 -1.816 1.00 69.50 261 ILE A C 1
ATOM 2081 O O . ILE A 1 261 ? -0.808 19.180 -0.845 1.00 69.50 261 ILE A O 1
ATOM 2085 N N . GLU A 1 262 ? -0.874 21.246 -1.683 1.00 79.00 262 GLU A N 1
ATOM 2086 C CA . GLU A 1 262 ? -0.687 21.895 -0.382 1.00 79.00 262 GLU A CA 1
ATOM 2087 C C . GLU A 1 262 ? -1.938 21.780 0.481 1.00 79.00 262 GLU A C 1
ATOM 2089 O O . GLU A 1 262 ? -1.820 21.479 1.674 1.00 79.00 262 GLU A O 1
ATOM 2094 N N . THR A 1 263 ? -3.115 21.919 -0.131 1.00 77.62 263 THR A N 1
ATOM 2095 C CA . THR A 1 263 ? -4.397 21.686 0.536 1.00 77.62 263 THR A CA 1
ATOM 2096 C C . THR A 1 263 ? -4.518 20.235 1.004 1.00 77.62 263 THR A C 1
ATOM 2098 O O . THR A 1 263 ? -4.812 20.007 2.179 1.00 77.62 263 THR A O 1
ATOM 2101 N N . ASP A 1 264 ? -4.189 19.256 0.159 1.00 74.94 264 ASP A N 1
ATOM 2102 C CA . ASP A 1 264 ? -4.226 17.832 0.526 1.00 74.94 264 ASP A CA 1
ATOM 2103 C C . ASP A 1 264 ? -3.245 17.507 1.658 1.00 74.94 264 ASP A C 1
ATOM 2105 O O . ASP A 1 264 ? -3.580 16.832 2.637 1.00 74.94 264 ASP A O 1
ATOM 2109 N N . ARG A 1 265 ? -2.027 18.059 1.586 1.00 82.94 265 ARG A N 1
ATOM 2110 C CA . ARG A 1 265 ? -1.040 17.942 2.667 1.00 82.94 265 ARG A CA 1
ATOM 2111 C C . ARG A 1 265 ? -1.551 18.550 3.966 1.00 82.94 265 ARG A C 1
ATOM 2113 O O . ARG A 1 265 ? -1.278 17.991 5.027 1.00 82.94 265 ARG A O 1
ATOM 2120 N N . ARG A 1 266 ? -2.255 19.686 3.919 1.00 84.69 266 ARG A N 1
ATOM 2121 C CA . ARG A 1 266 ? -2.873 20.297 5.106 1.00 84.69 266 ARG A CA 1
ATOM 2122 C C . ARG A 1 266 ? -3.937 19.374 5.694 1.00 84.69 266 ARG A C 1
ATOM 2124 O O . ARG A 1 266 ? -3.843 19.053 6.873 1.00 84.69 266 ARG A O 1
ATOM 2131 N N . ILE A 1 267 ? -4.850 18.860 4.870 1.00 83.81 267 ILE A N 1
ATOM 2132 C CA . ILE A 1 267 ? -5.901 17.920 5.294 1.00 83.81 267 ILE A CA 1
ATOM 2133 C C . ILE A 1 267 ? -5.292 16.687 5.973 1.00 83.81 267 ILE A C 1
ATOM 2135 O O . ILE A 1 267 ? -5.721 16.297 7.059 1.00 83.81 267 ILE A O 1
ATOM 2139 N N . ILE A 1 268 ? -4.252 16.092 5.381 1.00 82.12 268 ILE A N 1
ATOM 2140 C CA . ILE A 1 268 ? -3.591 14.912 5.954 1.00 82.12 268 ILE A CA 1
ATOM 2141 C C . ILE A 1 268 ? -2.868 15.255 7.263 1.00 82.12 268 ILE A C 1
ATOM 2143 O O . ILE A 1 268 ? -2.928 14.472 8.211 1.00 82.12 268 ILE A O 1
ATOM 2147 N N . ARG A 1 269 ? -2.240 16.432 7.382 1.00 87.38 269 ARG A N 1
ATOM 2148 C CA . ARG A 1 269 ? -1.645 16.888 8.654 1.00 87.38 269 ARG A CA 1
ATOM 2149 C C . ARG A 1 269 ? -2.692 17.082 9.747 1.00 87.38 269 ARG A C 1
ATOM 2151 O O . ARG A 1 269 ? -2.470 16.638 10.875 1.00 87.38 269 ARG A O 1
ATOM 2158 N N . ASP A 1 270 ? -3.826 17.688 9.417 1.00 87.06 270 ASP A N 1
ATOM 2159 C CA . ASP A 1 270 ? -4.928 17.892 10.358 1.00 87.06 270 ASP A CA 1
ATOM 2160 C C . ASP A 1 270 ? -5.508 16.546 10.809 1.00 87.06 270 ASP A C 1
ATOM 2162 O O . ASP A 1 270 ? -5.729 16.316 12.003 1.00 87.06 270 ASP A O 1
ATOM 2166 N N . LYS A 1 271 ? -5.645 15.601 9.871 1.00 84.06 271 LYS A N 1
ATOM 2167 C CA . LYS A 1 271 ? -6.051 14.223 10.152 1.00 84.06 271 LYS A CA 1
ATOM 2168 C C . LYS A 1 271 ? -5.058 13.512 11.075 1.00 84.06 271 LYS A C 1
ATOM 2170 O O . LYS A 1 271 ? -5.477 12.915 12.064 1.00 84.06 271 LYS A O 1
ATOM 2175 N N . ILE A 1 272 ? -3.750 13.637 10.836 1.00 86.25 272 ILE A N 1
ATOM 2176 C CA . ILE A 1 272 ? -2.702 13.107 11.727 1.00 86.25 272 ILE A CA 1
ATOM 2177 C C . ILE A 1 272 ? -2.842 13.692 13.138 1.00 86.25 272 ILE A C 1
ATOM 2179 O O . ILE A 1 272 ? -2.781 12.953 14.123 1.00 86.25 272 ILE A O 1
ATOM 2183 N N . ALA A 1 273 ? -3.041 15.007 13.261 1.00 93.19 273 ALA A N 1
ATOM 2184 C CA . ALA A 1 273 ? -3.198 15.661 14.557 1.00 93.19 273 ALA A CA 1
ATOM 2185 C C . ALA A 1 273 ? -4.443 15.157 15.308 1.00 93.19 273 ALA A C 1
ATOM 2187 O O . ALA A 1 273 ? -4.382 14.903 16.515 1.00 93.19 273 ALA A O 1
ATOM 2188 N N . LEU A 1 274 ? -5.556 14.965 14.597 1.00 92.00 274 LEU A N 1
ATOM 2189 C CA . LEU A 1 274 ? -6.789 14.411 15.149 1.00 92.00 274 LEU A CA 1
ATOM 2190 C C . LEU A 1 274 ? -6.611 12.955 15.605 1.00 92.00 274 LEU A C 1
ATOM 2192 O O . LEU A 1 274 ? -6.974 12.619 16.734 1.00 92.00 274 LEU A O 1
ATOM 2196 N N . LEU A 1 275 ? -6.021 12.104 14.763 1.00 86.50 275 LEU A N 1
ATOM 2197 C CA . LEU A 1 275 ? -5.794 10.687 15.061 1.00 86.50 275 LEU A CA 1
ATOM 2198 C C . LEU A 1 275 ? -4.866 10.508 16.267 1.00 86.50 275 LEU A C 1
ATOM 2200 O O . LEU A 1 275 ? -5.166 9.701 17.145 1.00 86.50 275 LEU A O 1
ATOM 2204 N N . LYS A 1 276 ? -3.810 11.324 16.389 1.00 91.19 276 LYS A N 1
ATOM 2205 C CA . LYS A 1 276 ? -2.937 11.339 17.578 1.00 91.19 276 LYS A CA 1
ATOM 2206 C C . LYS A 1 276 ? -3.699 11.682 18.859 1.00 91.19 276 LYS A C 1
ATOM 2208 O O . LYS A 1 276 ? -3.527 11.010 19.874 1.00 91.19 276 LYS A O 1
ATOM 2213 N N . LYS A 1 277 ? -4.570 12.699 18.824 1.00 93.25 277 LYS A N 1
ATOM 2214 C CA . LYS A 1 277 ? -5.421 13.057 19.977 1.00 93.25 277 LYS A CA 1
ATOM 2215 C C . LYS A 1 277 ? -6.387 11.927 20.334 1.00 93.25 277 LYS A C 1
ATOM 2217 O O . LYS A 1 277 ? -6.561 11.618 21.510 1.00 93.25 277 LYS A O 1
ATOM 2222 N N . LYS A 1 278 ? -7.001 11.299 19.328 1.00 89.12 278 LYS A N 1
ATOM 2223 C CA . LYS A 1 278 ? -7.921 10.171 19.513 1.00 89.12 278 LYS A CA 1
ATOM 2224 C C . LYS A 1 278 ? -7.212 8.970 20.140 1.00 89.12 278 LYS A C 1
ATOM 2226 O O . LYS A 1 278 ? -7.736 8.404 21.096 1.00 89.12 278 LYS A O 1
ATOM 2231 N N . LEU A 1 279 ? -6.011 8.639 19.663 1.00 87.00 279 LEU A N 1
ATOM 2232 C CA . LEU A 1 279 ? -5.191 7.561 20.211 1.00 87.00 279 LEU A CA 1
ATOM 2233 C C . LEU A 1 279 ? -4.838 7.820 21.684 1.00 87.00 279 LEU A C 1
ATOM 2235 O O . LEU A 1 279 ? -5.083 6.960 22.522 1.00 87.00 279 LEU A O 1
ATOM 2239 N N . ALA A 1 280 ? -4.426 9.044 22.031 1.00 90.38 280 ALA A N 1
ATOM 2240 C CA . ALA A 1 280 ? -4.137 9.412 23.419 1.00 90.38 280 ALA A CA 1
ATOM 2241 C C . ALA A 1 280 ? -5.355 9.260 24.355 1.00 90.38 280 ALA A C 1
ATOM 2243 O O . ALA A 1 280 ? -5.213 8.897 25.524 1.00 90.38 280 ALA A O 1
ATOM 2244 N N . THR A 1 281 ? -6.568 9.527 23.863 1.00 90.19 281 THR A N 1
ATOM 2245 C CA . THR A 1 281 ? -7.809 9.293 24.619 1.00 90.19 281 THR A CA 1
ATOM 2246 C C . THR A 1 281 ? -8.091 7.800 24.800 1.00 90.19 281 THR A C 1
ATOM 2248 O O . THR A 1 281 ? -8.436 7.377 25.905 1.00 90.19 281 THR A O 1
ATOM 2251 N N . ILE A 1 282 ? -7.916 7.000 23.745 1.00 84.25 282 ILE A N 1
ATOM 2252 C CA . ILE A 1 282 ? -8.078 5.540 23.786 1.00 84.25 282 ILE A CA 1
ATOM 2253 C C . ILE A 1 282 ? -7.086 4.919 24.780 1.00 84.25 282 ILE A C 1
ATOM 2255 O O . ILE A 1 282 ? -7.483 4.098 25.607 1.00 84.25 282 ILE A O 1
ATOM 2259 N N . ASP A 1 283 ? -5.831 5.366 24.781 1.00 81.81 283 ASP A N 1
ATOM 2260 C CA . ASP A 1 283 ? -4.797 4.873 25.695 1.00 81.81 283 ASP A CA 1
ATOM 2261 C C . ASP A 1 283 ? -5.149 5.145 27.160 1.00 81.81 283 ASP A C 1
ATOM 2263 O O . ASP A 1 283 ? -5.030 4.255 28.009 1.00 81.81 283 ASP A O 1
ATOM 2267 N N . LYS A 1 284 ? -5.672 6.342 27.463 1.00 87.88 284 LYS A N 1
ATOM 2268 C CA . LYS A 1 284 ? -6.176 6.678 28.806 1.00 87.88 284 LYS A CA 1
ATOM 2269 C C . LYS A 1 284 ? -7.317 5.751 29.229 1.00 87.88 284 LYS A C 1
ATOM 2271 O O . LYS A 1 284 ? -7.311 5.250 30.352 1.00 87.88 284 LYS A O 1
ATOM 2276 N N . GLN A 1 285 ? -8.276 5.487 28.340 1.00 84.69 285 GLN A N 1
ATOM 2277 C CA . GLN A 1 285 ? -9.391 4.574 28.619 1.00 84.69 285 GLN A CA 1
ATOM 2278 C C . GLN A 1 285 ? -8.905 3.135 28.859 1.00 84.69 285 GLN A C 1
ATOM 2280 O O . GLN A 1 285 ? -9.356 2.472 29.795 1.00 84.69 285 GLN A O 1
ATOM 2285 N N . MET A 1 286 ? -7.938 2.666 28.066 1.00 79.69 286 MET A N 1
ATOM 2286 C CA . MET A 1 286 ? -7.339 1.339 28.220 1.00 79.69 286 MET A CA 1
ATOM 2287 C C . MET A 1 286 ? -6.524 1.196 29.505 1.00 79.69 286 MET A C 1
ATOM 2289 O O . MET A 1 286 ? -6.560 0.133 30.128 1.00 79.69 286 MET A O 1
ATOM 2293 N N . ALA A 1 287 ? -5.825 2.244 29.942 1.00 82.12 287 ALA A N 1
ATOM 2294 C CA . ALA A 1 287 ? -5.112 2.249 31.219 1.00 82.12 287 ALA A CA 1
ATOM 2295 C C . ALA A 1 287 ? -6.073 2.105 32.414 1.00 82.12 287 ALA A C 1
ATOM 2297 O O . ALA A 1 287 ? -5.815 1.318 33.327 1.00 82.12 287 ALA A O 1
ATOM 2298 N N . VAL A 1 288 ? -7.218 2.800 32.381 1.00 82.00 288 VAL A N 1
ATOM 2299 C CA . VAL A 1 288 ? -8.265 2.687 33.413 1.00 82.00 288 VAL A CA 1
ATOM 2300 C C . VAL A 1 288 ? -8.857 1.274 33.448 1.00 82.00 288 VAL A C 1
ATOM 2302 O O . VAL A 1 288 ? -8.966 0.682 34.521 1.00 82.00 288 VAL A O 1
ATOM 2305 N N . GLN A 1 289 ? -9.180 0.692 32.288 1.00 77.75 289 GLN A N 1
ATOM 2306 C CA . GLN A 1 289 ? -9.710 -0.675 32.221 1.00 77.75 289 GLN A CA 1
ATOM 2307 C C . GLN A 1 289 ? -8.710 -1.725 32.724 1.00 77.75 289 GLN A C 1
ATOM 2309 O O . GLN A 1 289 ? -9.104 -2.639 33.448 1.00 77.75 289 GLN A O 1
ATOM 2314 N N . ARG A 1 290 ? -7.414 -1.587 32.405 1.00 79.81 290 ARG A N 1
ATOM 2315 C CA . ARG A 1 290 ? -6.359 -2.478 32.921 1.00 79.81 290 ARG A CA 1
ATOM 2316 C C . ARG A 1 290 ? -6.237 -2.404 34.444 1.00 79.81 290 ARG A C 1
ATOM 2318 O O . ARG A 1 290 ? -6.159 -3.442 35.095 1.00 79.81 290 ARG A O 1
ATOM 2325 N N . LYS A 1 291 ? -6.302 -1.199 35.021 1.00 75.62 291 LYS A N 1
ATOM 2326 C CA . LYS A 1 291 ? -6.253 -0.989 36.479 1.00 75.62 291 LYS A CA 1
ATOM 2327 C C . LYS A 1 291 ? -7.428 -1.644 37.215 1.00 75.62 291 LYS A C 1
ATOM 2329 O O . LYS A 1 291 ? -7.251 -2.110 38.336 1.00 75.62 291 LYS A O 1
ATOM 2334 N N . ASN A 1 292 ? -8.600 -1.710 36.584 1.00 67.88 292 ASN A N 1
ATOM 2335 C CA . ASN A 1 292 ? -9.775 -2.377 37.150 1.00 67.88 292 ASN A CA 1
ATOM 2336 C C . ASN A 1 292 ? -9.711 -3.909 37.028 1.00 67.88 292 ASN A C 1
ATOM 2338 O O . ASN A 1 292 ? -10.243 -4.594 37.892 1.00 67.88 292 ASN A O 1
ATOM 2342 N N . ARG A 1 293 ? -9.026 -4.453 36.010 1.00 69.81 293 ARG A N 1
ATOM 2343 C CA . ARG A 1 293 ? -8.820 -5.907 35.854 1.00 69.81 293 ARG A CA 1
ATOM 2344 C C . ARG A 1 293 ? -7.766 -6.487 36.800 1.00 69.81 293 ARG A C 1
ATOM 2346 O O . ARG A 1 293 ? -7.857 -7.654 37.131 1.00 69.81 293 ARG A O 1
ATOM 2353 N N . GLY A 1 294 ? -6.796 -5.689 37.251 1.00 57.56 294 GLY A N 1
ATOM 2354 C CA . GLY A 1 294 ? -5.807 -6.111 38.257 1.00 57.56 294 GLY A CA 1
ATOM 2355 C C . GLY A 1 294 ? -6.298 -6.048 39.711 1.00 57.56 294 GLY A C 1
ATOM 2356 O O . GLY A 1 294 ? -5.513 -6.284 40.621 1.00 57.56 294 GLY A O 1
ATOM 2357 N N . LYS A 1 295 ? -7.560 -5.660 39.937 1.00 54.00 295 LYS A N 1
ATOM 2358 C CA . LYS A 1 295 ? -8.200 -5.574 41.262 1.00 54.00 295 LYS A CA 1
ATOM 2359 C C . LYS A 1 295 ? -9.314 -6.612 41.472 1.00 54.00 295 LYS A C 1
ATOM 2361 O O . LYS A 1 295 ? -10.011 -6.523 42.481 1.00 54.00 295 LYS A O 1
ATOM 2366 N N . MET A 1 296 ? -9.496 -7.536 40.529 1.00 42.88 296 MET A N 1
ATOM 2367 C CA . MET A 1 296 ? -10.388 -8.694 40.653 1.00 42.88 296 MET A CA 1
ATOM 2368 C C . MET A 1 296 ? -9.571 -9.955 40.885 1.00 42.88 296 MET A C 1
ATOM 2370 O O . MET A 1 296 ? -8.476 -10.041 40.285 1.00 42.88 296 MET A O 1
#

Sequence (296 aa):
MQLNKQIERNFVKLYPEMSLGTLLKEAVAKSSRNIFPVVDNQQQFLGVVMLDDIRPMMFDQTMYDKVYVSDVMKLAPEIITETDTAEQVMQKFKESVMIEAKEVTSEKAVLIGVITQHQDENQLEEYLDELEFLTLTAGGKAVKRFTQKLEKPHPKTFIGAGKLEDVRSYIETHDIGTAIFDDELSPAQLRNIEKALDCKILDRTNLILDIFAQRAQTSSAKTQVELAQCQYFLPRLTKLWTHLDKQKGGIGMRGPGETEIETDRRIIRDKIALLKKKLATIDKQMAVQRKNRGKM

InterPro domains:
  IPR000644 CBS domain [PF00571] (8-55)
  IPR000644 CBS domain [PS51371] (7-66)
  IPR016496 GTPase HflX [PTHR10229] (96-295)
  IPR016496 GTPase HflX [TIGR03156] (108-295)
  IPR025121 GTPase HflX, N-terminal [PF13167] (125-213)
  IPR032305 GTP-binding protein, middle domain [PF16360] (215-293)
  IPR042108 GTPase HflX, N-terminal domain superfamily [G3DSA:3.40.50.11060] (119-215)
  IPR046342 CBS domain superfamily [G3DSA:3.10.580.10] (1-118)
  IPR046342 CBS domain superfamily [SSF54631] (8-118)

Nearest PDB structures (foldseek):
  7yla-assembly1_6  TM=8.480E-01  e=1.252E-18  Escherichia coli
  8uu8-assembly1_v  TM=8.400E-01  e=4.980E-17  Listeria monocytogenes EGD-e
  8kab-assembly1_h  TM=7.860E-01  e=1.540E-16  Mycolicibacterium smegmatis MC2 155
  7of2-assembly1_C  TM=8.303E-01  e=6.794E-12  Homo sapiens
  8g34-assembly1_6  TM=7.733E-01  e=6.496E-11  Escherichia coli